Protein AF-A0A8H5II60-F1 (afdb_monomer)

Nearest PDB structures (foldseek):
  4q47-assembly1_A  TM=2.847E-01  e=2.776E+00  Deinococcus radiodurans R1 = ATCC 13939 = DSM 20539
  6hnk-assembly1_A  TM=1.996E-01  e=6.330E+00  Clostridioides difficile 630

Secondary structure (DSSP, 8-state):
--------HHHHHHHHHHHTT--EEEE---TT-HHHHHHHHHHHT-TT---PEEEE-SSSS-SEEEEE-SGGGHHHHHHHHHHHHTSSS---EEEEE-HHHHHHHHHHHHHH-SSEEEEE-SGGGSHHHHHHHHHHHHHSTTEEEEE--SSS--S-TTSTTEE-S-PPPPTTPPPEEEE--GGGGS-TT-----SEEEES-HHHHHHHHHHHHHH-TTTTTGGGSTTHHHHHHHHHHHHHHHHHHHHHTTPPPSSTTSPPPHHHHHHHHHHHS-TT--

Sequence (278 aa):
MARLTTYSASFAFFEALYEAGVRYVFANLGSDHPAIMEALAKARELDDVKFPTVITCPHEYCCYAGEFKTGKNIKQLTSRALQFAISDVPGPVYMVGAREPELEIIIKTLAEAESLLILVGYSGRNTSTVLELVTLVESIPRVRVLNAMGSSLSFPFGHRVSILTKCKPREDAKILHINLDPLKSNIPLYYIPATRRYHADVGVALKQLNEYVRMSDKYSRLASQEPYISRWNKLAEEYKKLLNQAAQATAYPEDTTSSPSTSYLYSQLRRYCPKDTI

InterPro domains:
  IPR029035 DHS-like NAD/FAD-binding domain superfamily [SSF52467] (100-235)
  IPR029061 Thiamin diphosphate-binding fold [SSF52518] (7-63)

Radius of gyration: 31.52 Å; Cα contacts (8 Å, |Δi|>4): 312; chains: 1; bounding box: 71×40×102 Å

Foldseek 3Di:
DDDPPDDDPLLVVQQVCVVVVAAEAEEADDPVHVVNVVSVVVQVVDPPGHGHHYDYDPDVAWQEEEEDAAPPCPVVVVVVQVCSCPDPPHTHYHYHYDVLHVLVVVQVCQQPDPAAEAEDEPQQVDVLLQVLVVLLVLQHFHYAYEDPDPPGCSYDCLDLRYDDDDDDDDPPDAAEEEEQDPCVVPDPPDPDVHPYYHNDNSSVSSVVSSVSLCPDPVRVCSNVDPPRVVVVVVSVVVSVVVVVVLVVLLDADPDPVDDRDPSVVVVVVCVPDDVPDD

Solvent-accessible surface area (backbone atoms only — not comparable to full-atom values): 16404 Å² total; per-residue (Å²): 131,70,71,91,87,72,92,44,73,50,40,53,51,37,40,53,40,27,75,74,67,44,58,70,42,81,46,70,84,54,89,92,38,55,63,52,55,50,32,56,54,54,43,74,62,32,96,88,58,68,61,41,50,75,41,79,41,95,44,95,81,36,64,37,77,50,75,42,67,44,70,89,51,44,65,62,54,50,54,52,43,49,49,38,34,71,34,101,70,59,37,53,59,48,76,44,72,38,68,59,36,54,46,49,52,50,54,49,52,50,60,70,38,89,74,39,78,46,80,38,60,68,49,21,78,42,64,69,32,30,55,35,47,52,55,41,53,66,45,42,48,63,50,32,36,35,60,78,41,94,90,34,73,36,55,66,78,89,41,76,42,46,45,88,72,90,73,81,75,61,94,86,56,85,33,77,43,73,43,61,68,74,66,60,80,79,45,87,88,70,83,68,88,49,77,40,79,41,86,34,55,61,45,62,50,36,46,52,46,44,51,49,35,62,71,31,82,82,43,53,50,44,49,76,31,84,75,33,39,64,50,54,51,50,43,48,51,54,40,50,52,52,52,53,55,54,55,61,53,38,51,75,60,90,50,89,89,55,81,67,43,71,52,23,52,51,51,52,52,59,70,74,44,62,92,84,66,128

pLDDT: mean 80.94, std 11.09, range [47.03, 94.88]

Mean predicted aligned error: 15.6 Å

Structure (mmCIF, N/CA/C/O backbone):
data_AF-A0A8H5II60-F1
#
_entry.id   AF-A0A8H5II60-F1
#
loop_
_atom_site.group_PDB
_atom_site.id
_atom_site.type_symbol
_atom_site.label_atom_id
_atom_site.label_alt_id
_atom_site.label_comp_id
_atom_site.label_asym_id
_atom_site.label_entity_id
_atom_site.label_seq_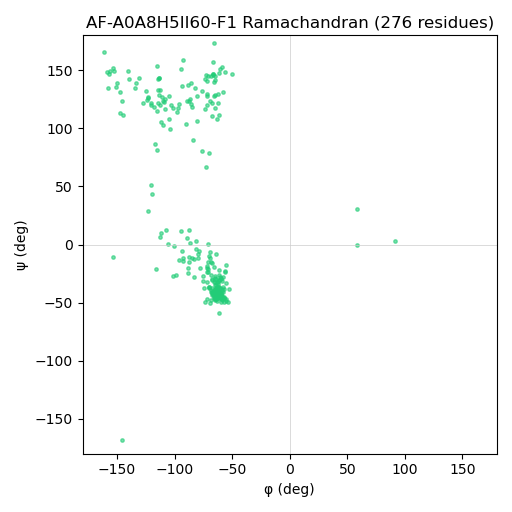id
_atom_site.pdbx_PDB_ins_code
_atom_site.Cartn_x
_atom_site.Cartn_y
_atom_site.Cartn_z
_atom_site.occupancy
_atom_site.B_iso_or_equiv
_atom_site.auth_seq_id
_atom_site.auth_comp_id
_atom_site.auth_asym_id
_atom_site.auth_atom_id
_atom_site.pdbx_PDB_model_num
ATOM 1 N N . MET A 1 1 ? -45.017 11.207 54.642 1.00 53.06 1 MET A N 1
ATOM 2 C CA . MET A 1 1 ? -44.611 11.655 53.296 1.00 53.06 1 MET A CA 1
ATOM 3 C C . MET A 1 1 ? -43.301 12.405 53.418 1.00 53.06 1 MET A C 1
ATOM 5 O O . MET A 1 1 ? -43.237 13.348 54.204 1.00 53.06 1 MET A O 1
ATOM 9 N N . ALA A 1 2 ? -42.257 11.950 52.724 1.00 60.88 2 ALA A N 1
ATOM 10 C CA . ALA A 1 2 ? -41.008 12.699 52.632 1.00 60.88 2 ALA A CA 1
ATOM 11 C C . ALA A 1 2 ? -41.272 14.015 51.878 1.00 60.88 2 ALA A C 1
ATOM 13 O O . ALA A 1 2 ? -42.084 14.055 50.957 1.00 60.88 2 ALA A O 1
ATOM 14 N N . ARG A 1 3 ? -40.642 15.112 52.303 1.00 63.09 3 ARG A N 1
ATOM 15 C CA . ARG A 1 3 ? -40.774 16.430 51.666 1.00 63.09 3 ARG A CA 1
ATOM 16 C C . ARG A 1 3 ? -39.429 16.776 51.048 1.00 63.09 3 ARG A C 1
ATOM 18 O O . ARG A 1 3 ? -38.410 16.615 51.717 1.00 63.09 3 ARG A O 1
ATOM 25 N N . LEU A 1 4 ? -39.414 17.229 49.795 1.00 69.88 4 LEU A N 1
ATOM 26 C CA . LEU A 1 4 ? -38.172 17.582 49.111 1.00 69.88 4 LEU A CA 1
ATOM 27 C C . LEU A 1 4 ? -37.472 18.723 49.870 1.00 69.88 4 LEU A C 1
ATOM 29 O O . LEU A 1 4 ? -37.978 19.841 49.926 1.00 69.88 4 LEU A O 1
ATOM 33 N N . THR A 1 5 ? -36.329 18.431 50.490 1.00 69.69 5 THR A N 1
ATOM 34 C CA . THR A 1 5 ? -35.586 19.393 51.320 1.00 69.69 5 THR A CA 1
ATOM 35 C C . THR A 1 5 ? -34.685 20.313 50.499 1.00 69.69 5 THR A C 1
ATOM 37 O O . THR A 1 5 ? -34.466 21.455 50.894 1.00 69.69 5 THR A O 1
ATOM 40 N N . THR A 1 6 ? -34.212 19.846 49.338 1.00 73.75 6 THR A N 1
ATOM 41 C CA . THR A 1 6 ? -33.342 20.607 48.430 1.00 73.75 6 THR A CA 1
ATOM 42 C C . THR A 1 6 ? -33.644 20.243 46.979 1.00 73.75 6 THR A C 1
ATOM 44 O O . THR A 1 6 ? -33.535 19.075 46.601 1.00 73.75 6 THR A O 1
ATOM 47 N N . TYR A 1 7 ? -33.975 21.245 46.164 1.00 85.50 7 TYR A N 1
ATOM 48 C CA . TYR A 1 7 ? -34.199 21.098 44.725 1.00 85.50 7 TYR A CA 1
ATOM 49 C C . TYR A 1 7 ? -32.878 21.302 43.970 1.00 85.50 7 TYR A C 1
ATOM 51 O O . TYR A 1 7 ? -32.376 22.422 43.877 1.00 85.50 7 TYR A O 1
ATOM 59 N N . SER A 1 8 ? -32.264 20.212 43.501 1.00 86.75 8 SER A N 1
ATOM 60 C CA . SER A 1 8 ? -30.956 20.248 42.831 1.00 86.75 8 SER A CA 1
ATOM 61 C C . SER A 1 8 ? -31.089 20.365 41.311 1.00 86.75 8 SER A C 1
ATOM 63 O O . SER A 1 8 ? -32.103 19.983 40.730 1.00 86.75 8 SER A O 1
ATOM 65 N N . ALA A 1 9 ? -30.029 20.828 40.640 1.00 82.81 9 ALA A N 1
ATOM 66 C CA . ALA A 1 9 ? -29.990 20.879 39.176 1.00 82.81 9 ALA A CA 1
ATOM 67 C C . ALA A 1 9 ? -30.195 19.492 38.534 1.00 82.81 9 ALA A C 1
ATOM 69 O O . ALA A 1 9 ? -30.877 19.375 37.521 1.00 82.81 9 ALA A O 1
ATOM 70 N N . SER A 1 10 ? -29.661 18.428 39.147 1.00 87.00 10 SER A N 1
ATOM 71 C CA . SER A 1 10 ? -29.878 17.047 38.695 1.00 87.00 10 SER A CA 1
ATOM 72 C C . SER A 1 10 ? -31.327 16.586 38.871 1.00 87.00 10 SER A C 1
ATOM 74 O O . SER A 1 10 ? -31.801 15.783 38.075 1.00 87.00 10 SER A O 1
ATOM 76 N N 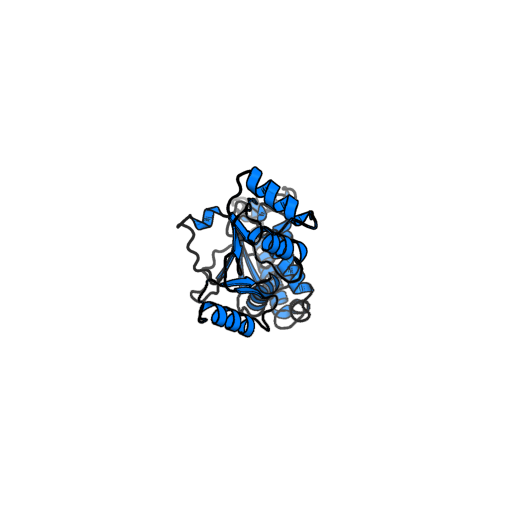. PHE A 1 11 ? -32.037 17.097 39.881 1.00 90.69 11 PHE A N 1
ATOM 77 C CA . PHE A 1 11 ? -33.459 16.817 40.074 1.00 90.69 11 PHE A CA 1
ATOM 78 C C . PHE A 1 11 ? -34.298 17.490 38.978 1.00 90.69 11 PHE A C 1
ATOM 80 O O . PHE A 1 11 ? -35.039 16.808 38.274 1.00 90.69 11 PHE A O 1
ATOM 87 N N . ALA A 1 12 ? -34.075 18.791 38.751 1.00 86.50 12 ALA A N 1
ATOM 88 C CA . ALA A 1 12 ? -34.715 19.553 37.675 1.00 86.50 12 ALA A CA 1
ATOM 89 C C . ALA A 1 12 ? -34.462 18.941 36.288 1.00 86.50 12 ALA A C 1
ATOM 91 O O . ALA A 1 12 ? -35.349 18.892 35.440 1.00 86.50 12 ALA A O 1
ATOM 92 N N . PHE A 1 13 ? -33.245 18.436 36.065 1.00 85.19 13 PHE A N 1
ATOM 93 C CA . PHE A 1 13 ? -32.863 17.764 34.828 1.00 85.19 13 PHE A CA 1
ATOM 94 C C . PHE A 1 13 ? -33.744 16.541 34.530 1.00 85.19 13 PHE A C 1
ATOM 96 O O . PHE A 1 13 ? -34.212 16.391 33.403 1.00 85.19 13 PHE A O 1
ATOM 103 N N . PHE A 1 14 ? -34.016 15.682 35.517 1.00 88.69 14 PHE A N 1
ATOM 104 C CA . PHE A 1 14 ? -34.855 14.499 35.304 1.00 88.69 14 PHE A CA 1
ATOM 105 C C . PHE A 1 14 ? -36.349 14.814 35.189 1.00 88.69 14 PHE A C 1
ATOM 107 O O . PHE A 1 14 ? -37.032 14.127 34.425 1.00 88.69 14 PHE A O 1
ATOM 114 N N . GLU A 1 15 ? -36.849 15.851 35.868 1.00 91.00 15 GLU A N 1
ATOM 115 C CA . GLU A 1 15 ? -38.219 16.340 35.648 1.00 91.00 15 GLU A CA 1
ATOM 116 C C . GLU A 1 15 ? -38.388 16.857 34.220 1.00 91.00 15 GLU A C 1
ATOM 118 O O . GLU A 1 15 ? -39.285 16.405 33.511 1.00 91.00 15 GLU A O 1
ATOM 123 N N . ALA A 1 16 ? -37.464 17.701 33.752 1.00 82.50 16 ALA A N 1
ATOM 124 C CA . ALA A 1 16 ? -37.488 18.225 32.390 1.00 82.50 16 ALA A CA 1
ATOM 125 C C . ALA A 1 16 ? -37.438 17.105 31.336 1.00 82.50 16 ALA A C 1
ATOM 127 O O . ALA A 1 16 ? -38.157 17.156 30.337 1.00 82.50 16 ALA A O 1
ATOM 128 N N . LEU A 1 17 ? -36.634 16.055 31.562 1.00 75.44 17 LEU A N 1
ATOM 129 C CA . LEU A 1 17 ? -36.624 14.870 30.697 1.00 75.44 17 LEU A CA 1
ATOM 130 C C . LEU A 1 17 ? -37.998 14.188 30.662 1.00 75.44 17 LEU A C 1
ATOM 132 O O . LEU A 1 17 ? -38.489 13.841 29.585 1.00 75.44 17 LEU A O 1
ATOM 136 N N . TYR A 1 18 ? -38.635 14.003 31.818 1.00 89.00 18 TYR A N 1
ATOM 137 C CA . TYR A 1 18 ? -39.948 13.370 31.881 1.00 89.00 18 TYR A CA 1
ATOM 138 C C . TYR A 1 18 ? -41.043 14.218 31.218 1.00 89.00 18 TYR A C 1
ATOM 140 O O . TYR A 1 18 ? -41.866 13.682 30.467 1.00 89.00 18 TYR A O 1
ATOM 148 N N . GLU A 1 19 ? -41.048 15.530 31.453 1.00 88.25 19 GLU A N 1
ATOM 149 C CA . GLU A 1 19 ? -41.972 16.487 30.832 1.00 88.25 19 GLU A CA 1
ATOM 150 C C . GLU A 1 19 ? -41.812 16.529 29.309 1.00 88.25 19 GLU A C 1
ATOM 152 O O . GLU A 1 19 ? -42.806 16.567 28.585 1.00 88.25 19 GLU A O 1
ATOM 157 N N . ALA A 1 20 ? -40.579 16.390 28.813 1.00 77.19 20 ALA A N 1
ATOM 158 C CA . ALA A 1 20 ? -40.275 16.252 27.389 1.00 77.19 20 ALA A CA 1
ATOM 159 C C . ALA A 1 20 ? -40.695 14.894 26.784 1.00 77.19 20 ALA A C 1
ATOM 161 O O . ALA A 1 20 ? -40.482 14.649 25.597 1.00 77.19 20 ALA A O 1
ATOM 162 N N . GLY A 1 21 ? -41.286 13.993 27.575 1.00 80.81 21 GLY A N 1
ATOM 163 C CA . GLY A 1 21 ? -41.768 12.689 27.115 1.00 80.81 21 GLY A CA 1
ATOM 164 C C . GLY A 1 21 ? -40.750 11.553 27.227 1.00 80.81 21 GLY A C 1
ATOM 165 O O . GLY A 1 21 ? -41.065 10.422 26.853 1.00 80.81 21 GLY A O 1
ATOM 166 N N . VAL A 1 22 ? -39.557 11.793 27.780 1.00 69.88 22 VAL A N 1
ATOM 167 C CA . VAL A 1 22 ? -38.566 10.734 28.014 1.00 69.88 22 VAL A CA 1
ATOM 168 C C . VAL A 1 22 ? -39.047 9.845 29.163 1.00 69.88 22 VAL A C 1
ATOM 170 O O . VAL A 1 22 ? -39.456 10.318 30.223 1.00 69.88 22 VAL A O 1
ATOM 173 N N . ARG A 1 23 ? -39.050 8.527 28.949 1.00 87.75 23 ARG A N 1
ATOM 174 C CA . ARG A 1 23 ? -39.506 7.535 29.945 1.00 87.75 23 ARG A CA 1
ATOM 175 C C . ARG A 1 23 ? -38.406 6.592 30.414 1.00 87.75 23 ARG A C 1
ATOM 177 O O . ARG A 1 23 ? -38.523 6.051 31.508 1.00 87.75 23 ARG A O 1
ATOM 184 N N . TYR A 1 24 ? -37.338 6.445 29.634 1.00 81.25 24 TYR A N 1
ATOM 185 C CA . TYR A 1 24 ? -36.204 5.573 29.931 1.00 81.25 24 TYR A CA 1
ATOM 186 C C . TYR A 1 24 ? -34.891 6.312 29.682 1.00 81.25 24 TYR A C 1
ATOM 188 O O . TYR A 1 24 ? -34.764 7.025 28.689 1.00 81.25 24 TYR A O 1
ATOM 196 N N . VAL A 1 25 ? -33.924 6.127 30.577 1.00 74.00 25 VAL A N 1
ATOM 197 C CA . VAL A 1 25 ? -32.563 6.664 30.467 1.00 74.00 25 VAL A CA 1
ATOM 198 C C . VAL A 1 25 ? -31.585 5.512 30.651 1.00 74.00 25 VAL A C 1
ATOM 200 O O . VAL A 1 25 ? -31.592 4.847 31.681 1.00 74.00 25 VAL A O 1
ATOM 203 N N . PHE A 1 26 ? -30.739 5.272 29.658 1.00 74.44 26 PHE A N 1
ATOM 204 C CA . PHE A 1 26 ? -29.704 4.242 29.700 1.00 74.44 26 PHE A CA 1
ATOM 205 C C . PHE A 1 26 ? -28.382 4.911 30.079 1.00 74.44 26 PHE A C 1
ATOM 207 O O . PHE A 1 26 ? -27.911 5.774 29.344 1.00 74.44 26 PHE A O 1
ATOM 214 N N . ALA A 1 27 ? -27.823 4.586 31.246 1.00 70.50 27 ALA A N 1
ATOM 215 C CA . ALA A 1 27 ? -26.618 5.252 31.746 1.00 70.50 27 ALA A CA 1
ATOM 216 C C . ALA A 1 27 ? -25.844 4.374 32.735 1.00 70.50 27 ALA A C 1
ATOM 218 O O . ALA A 1 27 ? -26.440 3.599 33.483 1.00 70.50 27 ALA A O 1
ATOM 219 N N . ASN A 1 28 ? -24.519 4.527 32.787 1.00 74.38 28 ASN A N 1
ATOM 220 C CA . ASN A 1 28 ? -23.689 3.938 33.836 1.00 74.38 28 ASN A CA 1
ATOM 221 C C . ASN A 1 28 ? -23.282 5.020 34.844 1.00 74.38 28 ASN A C 1
ATOM 223 O O . ASN A 1 28 ? -22.382 5.818 34.586 1.00 74.38 28 ASN A O 1
ATOM 227 N N . LEU A 1 29 ? -23.982 5.079 35.977 1.00 75.44 29 LEU A N 1
ATOM 228 C CA . LEU A 1 29 ? -23.726 6.066 37.025 1.00 75.44 29 LEU A CA 1
ATOM 229 C C . LEU A 1 29 ? -22.668 5.531 37.995 1.00 75.44 29 LEU A C 1
ATOM 231 O O . LEU A 1 29 ? -22.700 4.366 38.382 1.00 75.44 29 LEU A O 1
ATOM 235 N N . GLY A 1 30 ? -21.730 6.390 38.382 1.00 73.75 30 GLY A N 1
ATOM 236 C CA . GLY A 1 30 ? -20.588 6.040 39.229 1.00 73.75 30 GLY A CA 1
ATOM 237 C C . GLY A 1 30 ? -20.201 7.190 40.153 1.00 73.75 30 GLY A C 1
ATOM 238 O O . GLY A 1 30 ? -20.935 8.173 40.257 1.00 73.75 30 GLY A O 1
ATOM 239 N N . SER A 1 31 ? -19.038 7.089 40.800 1.00 70.44 31 SER A N 1
ATOM 240 C CA . SER A 1 31 ? -18.556 8.062 41.797 1.00 70.44 31 SER A CA 1
ATOM 241 C C . SER A 1 31 ? -18.463 9.504 41.294 1.00 70.44 31 SER A C 1
ATOM 243 O O . SER A 1 31 ? -18.557 10.420 42.102 1.00 70.44 31 SER A O 1
ATOM 245 N N . ASP A 1 32 ? -18.336 9.705 39.981 1.00 73.94 32 ASP A N 1
ATOM 246 C CA . ASP A 1 32 ? -18.274 11.031 39.351 1.00 73.94 32 ASP A CA 1
ATOM 247 C C . ASP A 1 32 ? -19.655 11.693 39.188 1.00 73.94 32 ASP A C 1
ATOM 249 O O . ASP A 1 32 ? -19.755 12.871 38.855 1.00 73.94 32 ASP A O 1
ATOM 253 N N . HIS A 1 33 ? -20.740 10.956 39.457 1.00 80.19 33 HIS A N 1
ATOM 254 C CA . HIS A 1 33 ? -22.124 11.401 39.265 1.00 80.19 33 HIS A CA 1
ATOM 255 C C . HIS A 1 33 ? -22.956 11.417 40.569 1.00 80.19 33 HIS A C 1
ATOM 257 O O . HIS A 1 33 ? -24.118 10.992 40.553 1.00 80.19 33 HIS A O 1
ATOM 263 N N . PRO A 1 34 ? -22.429 11.896 41.715 1.00 83.69 34 PRO A N 1
ATOM 264 C CA . PRO A 1 34 ? -23.102 11.764 43.008 1.00 83.69 34 PRO A CA 1
ATOM 265 C C . PRO A 1 34 ? -24.427 12.535 43.061 1.00 83.69 34 PRO A C 1
ATOM 267 O O . PRO A 1 34 ? -25.416 12.008 43.559 1.00 83.69 34 PRO A O 1
ATOM 270 N N . ALA A 1 35 ? -24.490 13.729 42.461 1.00 81.06 35 ALA A N 1
ATOM 271 C CA . ALA A 1 35 ? -25.705 14.550 42.423 1.00 81.06 35 ALA A CA 1
ATOM 272 C C . ALA A 1 35 ? -26.843 13.907 41.605 1.00 81.06 35 ALA A C 1
ATOM 274 O O . ALA A 1 35 ? -28.019 14.062 41.937 1.00 81.06 35 ALA A O 1
ATOM 275 N N . ILE A 1 36 ? -26.497 13.149 40.557 1.00 86.69 36 ILE A N 1
ATOM 276 C CA . ILE A 1 36 ? -27.455 12.405 39.727 1.00 86.69 36 ILE A CA 1
ATOM 277 C C . ILE A 1 36 ? -27.994 11.208 40.513 1.00 86.69 36 ILE A C 1
ATOM 279 O O . ILE A 1 36 ? -29.205 11.006 40.564 1.00 86.69 36 ILE A O 1
ATOM 283 N N . MET A 1 37 ? -27.115 10.443 41.169 1.00 88.56 37 MET A N 1
ATOM 284 C CA . MET A 1 37 ? -27.526 9.314 42.010 1.00 88.56 37 MET A CA 1
ATOM 285 C C . MET A 1 37 ? -28.394 9.766 43.192 1.00 88.56 37 MET A C 1
ATOM 287 O O . MET A 1 37 ? -29.400 9.125 43.487 1.00 88.56 37 MET A O 1
ATOM 291 N N . GLU A 1 38 ? -28.056 10.892 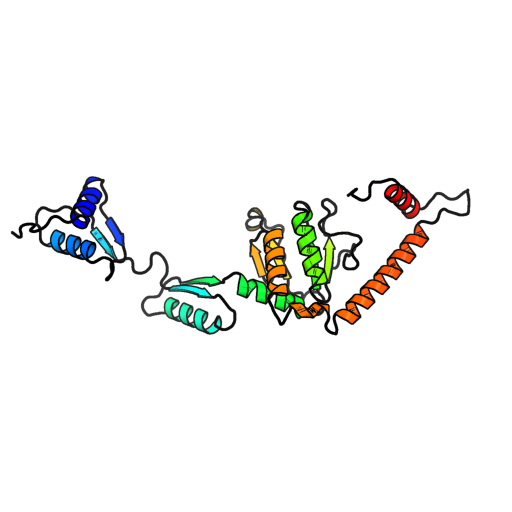43.823 1.00 88.69 38 GLU A N 1
ATOM 292 C CA . GLU A 1 38 ? -28.840 11.477 44.914 1.00 88.69 38 GLU A CA 1
ATOM 293 C C . GLU A 1 38 ? -30.232 11.921 44.443 1.00 88.69 38 GLU A C 1
ATOM 295 O O . GLU A 1 38 ? -31.226 11.638 45.112 1.00 88.69 38 GLU A O 1
ATOM 300 N N . ALA A 1 39 ? -30.332 12.570 43.277 1.00 88.38 39 ALA A N 1
ATOM 301 C CA . ALA A 1 39 ? -31.617 12.973 42.707 1.00 88.38 39 ALA A CA 1
ATOM 302 C C . ALA A 1 39 ? -32.519 11.763 42.412 1.00 88.38 39 ALA A C 1
ATOM 304 O O . ALA A 1 39 ? -33.700 11.780 42.757 1.00 88.38 39 ALA A O 1
ATOM 305 N N . LEU A 1 40 ? -31.958 10.694 41.838 1.00 88.25 40 LEU A N 1
ATOM 306 C CA . LEU A 1 40 ? -32.684 9.449 41.571 1.00 88.25 40 LEU A CA 1
ATOM 307 C C . LEU A 1 40 ? -33.129 8.742 42.854 1.00 88.25 40 LEU A C 1
ATOM 309 O O . LEU A 1 40 ? -34.235 8.208 42.900 1.00 88.25 40 LEU A O 1
ATOM 313 N N . ALA A 1 41 ? -32.287 8.734 43.890 1.00 88.69 41 ALA A N 1
ATOM 314 C CA . ALA A 1 41 ? -32.632 8.158 45.186 1.00 88.69 41 ALA A CA 1
ATOM 315 C C . ALA A 1 41 ? -33.783 8.932 45.846 1.00 88.69 41 ALA A C 1
ATOM 317 O O . ALA A 1 41 ? -34.781 8.323 46.221 1.00 88.69 41 ALA A O 1
ATOM 318 N N . LYS A 1 42 ? -33.699 10.270 45.887 1.00 87.69 42 LYS A N 1
ATOM 319 C CA . LYS A 1 42 ? -34.761 11.132 46.433 1.00 87.69 42 LYS A CA 1
ATOM 320 C C . LYS A 1 42 ? -36.080 10.975 45.685 1.00 87.69 42 LYS A C 1
ATOM 322 O O . LYS A 1 42 ? -37.127 10.903 46.315 1.00 87.69 42 LYS A O 1
ATOM 327 N N . ALA A 1 43 ? -36.042 10.891 44.356 1.00 85.44 43 ALA A N 1
ATOM 328 C CA . ALA A 1 43 ? -37.250 10.715 43.553 1.00 85.44 43 ALA A CA 1
ATOM 329 C C . ALA A 1 43 ? -37.993 9.404 43.867 1.00 85.44 43 ALA A C 1
ATOM 331 O O . ALA A 1 43 ? -39.213 9.374 43.780 1.00 85.44 43 ALA A O 1
ATOM 332 N N . ARG A 1 44 ? -37.290 8.336 44.281 1.00 83.88 44 ARG A N 1
ATOM 333 C CA . ARG A 1 44 ? -37.921 7.063 44.686 1.00 83.88 44 ARG A CA 1
ATOM 334 C C . ARG A 1 44 ? -38.657 7.136 46.025 1.00 83.88 44 ARG A C 1
ATOM 336 O O . ARG A 1 44 ? -39.483 6.272 46.292 1.00 83.88 44 ARG A O 1
ATOM 343 N N . GLU A 1 45 ? -38.344 8.119 46.864 1.00 85.62 45 GLU A N 1
ATOM 344 C CA . GLU A 1 45 ? -38.955 8.303 48.189 1.00 85.62 45 GLU A CA 1
ATOM 345 C C . GLU A 1 45 ? -40.152 9.267 48.171 1.00 85.62 45 GLU A C 1
ATOM 347 O O . GLU A 1 45 ? -40.807 9.467 49.197 1.00 85.62 45 GLU A O 1
ATOM 352 N N . LEU A 1 46 ? -40.426 9.895 47.024 1.00 84.31 46 LEU A N 1
ATOM 353 C CA . LEU A 1 46 ? -41.473 10.896 46.858 1.00 84.31 46 LEU A CA 1
ATOM 354 C C . LEU A 1 46 ? -42.627 10.315 46.040 1.00 84.31 46 LEU A C 1
ATOM 356 O O . LEU A 1 46 ? -42.434 9.863 44.916 1.00 84.31 46 LEU A O 1
ATOM 360 N N . ASP A 1 47 ? -43.839 10.378 46.592 1.00 73.94 47 ASP A N 1
ATOM 361 C CA . ASP A 1 47 ? -45.031 9.767 45.987 1.00 73.94 47 ASP A CA 1
ATOM 362 C C . ASP A 1 47 ? -45.539 10.503 44.727 1.00 73.94 47 ASP A C 1
ATOM 364 O O . ASP A 1 47 ? -46.291 9.925 43.946 1.00 73.94 47 ASP A O 1
ATOM 368 N N . ASP A 1 48 ? -45.136 11.762 44.510 1.00 81.12 48 ASP A N 1
ATOM 369 C CA . ASP A 1 48 ? -45.686 12.641 43.459 1.00 81.12 48 ASP A CA 1
ATOM 370 C C . ASP A 1 48 ? -44.616 13.179 42.489 1.00 81.12 48 ASP A C 1
ATOM 372 O O . ASP A 1 48 ? -44.721 14.279 41.949 1.00 81.12 48 ASP A O 1
ATOM 376 N N . VAL A 1 49 ? -43.537 12.415 42.285 1.00 83.06 49 VAL A N 1
ATOM 377 C CA . VAL A 1 49 ? -42.425 12.797 41.401 1.00 83.06 49 VAL A CA 1
ATOM 378 C C . VAL A 1 49 ? -42.364 11.870 40.198 1.00 83.06 49 VAL A C 1
ATOM 380 O O . VAL A 1 49 ? -42.343 10.646 40.320 1.00 83.06 49 VAL A O 1
ATOM 383 N N . LYS A 1 50 ? -42.312 12.462 39.002 1.00 87.19 50 LYS A N 1
ATOM 384 C CA . LYS A 1 50 ? -42.305 11.723 37.739 1.00 87.19 50 LYS A CA 1
ATOM 385 C C . LYS A 1 50 ? -40.950 11.826 37.058 1.00 87.19 50 LYS A C 1
ATOM 387 O O . LYS A 1 50 ? -40.626 12.842 36.456 1.00 87.19 50 LYS A O 1
ATOM 392 N N . PHE A 1 51 ? -40.165 10.758 37.156 1.00 92.31 51 PHE A N 1
ATOM 393 C CA . PHE A 1 51 ? -38.831 10.646 36.562 1.00 92.31 51 PHE A CA 1
ATOM 394 C C . PHE A 1 51 ? -38.794 9.553 35.487 1.00 92.31 51 PHE A C 1
ATOM 396 O O . PHE A 1 51 ? -39.578 8.599 35.543 1.00 92.31 51 PHE A O 1
ATOM 403 N N . PRO A 1 52 ? -37.884 9.643 34.499 1.00 82.56 52 PRO A N 1
ATOM 404 C CA . PRO A 1 52 ? -37.613 8.517 33.620 1.00 82.56 52 PRO A CA 1
ATOM 405 C C . PRO A 1 52 ? -36.954 7.371 34.404 1.00 82.56 52 PRO A C 1
ATOM 407 O O . PRO A 1 52 ? -36.170 7.583 35.329 1.00 82.56 52 PRO A O 1
ATOM 410 N N . THR A 1 53 ? -37.248 6.133 34.011 1.00 86.19 53 THR A N 1
ATOM 411 C CA . THR A 1 53 ? -36.613 4.944 34.588 1.00 86.19 53 THR A CA 1
ATOM 412 C C . THR A 1 53 ? -35.167 4.853 34.110 1.00 86.19 53 THR A C 1
ATOM 414 O O . THR A 1 53 ? -34.920 4.747 32.908 1.00 86.19 53 THR A O 1
ATOM 417 N N . VAL A 1 54 ? -34.211 4.876 35.041 1.00 79.94 54 VAL A N 1
ATOM 418 C CA . VAL A 1 54 ? -32.787 4.712 34.717 1.00 79.94 54 VAL A CA 1
ATOM 419 C C . VAL A 1 54 ? -32.418 3.232 34.682 1.00 79.94 54 VAL A C 1
ATOM 421 O O . VAL A 1 54 ? -32.634 2.511 35.656 1.00 79.94 54 VAL A O 1
ATOM 424 N N . ILE A 1 55 ? -31.842 2.795 33.565 1.00 78.62 55 ILE A N 1
ATOM 425 C CA . ILE A 1 55 ? -31.393 1.427 33.307 1.00 78.62 55 ILE A CA 1
ATOM 426 C C . ILE A 1 55 ? -29.864 1.434 33.219 1.00 78.62 55 ILE A C 1
ATOM 428 O O . ILE A 1 55 ? -29.280 2.105 32.364 1.00 78.62 55 ILE A O 1
ATOM 432 N N . THR A 1 56 ? -29.210 0.680 34.104 1.00 73.69 56 THR A N 1
ATOM 433 C CA . THR A 1 56 ? -27.747 0.584 34.146 1.00 73.69 56 THR A CA 1
ATOM 434 C C . THR A 1 56 ? -27.211 -0.132 32.909 1.00 73.69 56 THR A C 1
ATOM 436 O O . THR A 1 56 ? -27.567 -1.282 32.659 1.00 73.69 56 THR A O 1
ATOM 439 N N . CYS A 1 57 ? -26.335 0.536 32.153 1.00 61.75 57 CYS A N 1
ATOM 440 C CA . CYS A 1 57 ? -25.698 -0.010 30.948 1.00 61.75 57 CYS A CA 1
ATOM 441 C C . CYS A 1 57 ? -24.175 -0.094 31.136 1.00 61.75 57 CYS A C 1
ATOM 443 O O . CYS A 1 57 ? -23.471 0.844 30.771 1.00 61.75 57 CYS A O 1
ATOM 445 N N . PRO A 1 58 ? -23.641 -1.189 31.711 1.00 54.44 58 PRO A N 1
ATOM 446 C CA . PRO A 1 58 ? -22.212 -1.305 32.036 1.00 54.44 58 PRO A CA 1
ATOM 447 C C . PRO A 1 58 ? -21.301 -1.317 30.800 1.00 54.44 58 PRO A C 1
ATOM 449 O O . PRO A 1 58 ? -20.111 -1.030 30.898 1.00 54.44 58 PRO A O 1
ATOM 452 N N . HIS A 1 59 ? -21.868 -1.614 29.633 1.00 54.88 59 HIS A N 1
ATOM 453 C CA . HIS A 1 59 ? -21.180 -1.667 28.359 1.00 54.88 59 HIS A CA 1
ATOM 454 C C . HIS A 1 59 ? -22.156 -1.236 27.272 1.00 54.88 59 HIS A C 1
ATOM 456 O O . HIS A 1 59 ? -23.120 -1.954 27.025 1.00 54.88 59 HIS A O 1
ATOM 462 N N . GLU A 1 60 ? -21.940 -0.097 26.616 1.00 53.47 60 GLU A N 1
ATOM 463 C CA . GLU A 1 60 ? -22.943 0.409 25.667 1.00 53.47 60 GLU A CA 1
ATOM 464 C C . GLU A 1 60 ? -23.188 -0.555 24.487 1.00 53.47 60 GLU A C 1
ATOM 466 O O . GLU A 1 60 ? -24.293 -0.539 23.963 1.00 53.47 60 GLU A O 1
ATOM 471 N N . TYR A 1 61 ? -22.252 -1.472 24.154 1.00 58.53 61 TYR A N 1
ATOM 472 C CA . TYR A 1 61 ? -22.483 -2.591 23.208 1.00 58.53 61 TYR A CA 1
ATOM 473 C C . TYR A 1 61 ? -21.611 -3.865 23.392 1.00 58.53 61 TYR A C 1
ATOM 475 O O . TYR A 1 61 ? -21.882 -4.860 22.723 1.00 58.53 61 TYR A O 1
ATOM 483 N N . CYS A 1 62 ? -20.552 -3.882 24.224 1.00 57.41 62 CYS A N 1
ATOM 484 C CA . CYS A 1 62 ? -19.566 -4.986 24.273 1.00 57.41 62 CYS A CA 1
ATOM 485 C C . CYS A 1 62 ? -18.923 -5.209 25.655 1.00 57.41 62 CYS A C 1
ATOM 487 O O . CYS A 1 62 ? -18.542 -4.248 26.311 1.00 57.41 62 CYS A O 1
ATOM 489 N N . CYS A 1 63 ? -18.728 -6.462 26.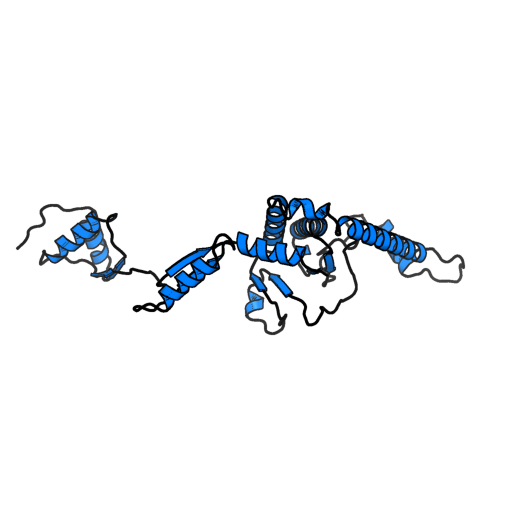087 1.00 69.81 63 CYS A N 1
ATOM 490 C CA . CYS A 1 63 ? -18.171 -6.789 27.412 1.00 69.81 63 CYS A CA 1
ATOM 491 C C . CYS A 1 63 ? -16.687 -6.409 27.580 1.00 69.81 63 CYS A C 1
ATOM 493 O O . CYS A 1 63 ? -16.182 -6.337 28.699 1.00 69.81 63 CYS A O 1
ATOM 495 N N . TYR A 1 64 ? -15.979 -6.130 26.481 1.00 75.25 64 TYR A N 1
ATOM 496 C CA . TYR A 1 64 ? -14.642 -5.541 26.499 1.00 75.25 64 TYR A CA 1
ATOM 497 C C . TYR A 1 64 ? -14.403 -4.708 25.238 1.00 75.25 64 TYR A C 1
ATOM 499 O O . TYR A 1 64 ? -14.695 -5.156 24.129 1.00 75.25 64 TYR A O 1
ATOM 507 N N . ALA A 1 65 ? -13.832 -3.516 25.407 1.00 71.56 65 ALA A N 1
ATOM 508 C CA . ALA A 1 65 ? -13.315 -2.686 24.326 1.00 71.56 65 ALA A CA 1
ATOM 509 C C . ALA A 1 65 ? -11.843 -2.364 24.612 1.00 71.56 65 ALA A C 1
ATOM 511 O O . ALA A 1 65 ? -11.521 -1.848 25.683 1.00 71.56 65 ALA A O 1
ATOM 512 N N . GLY A 1 66 ? -10.943 -2.685 23.682 1.00 68.56 66 GLY A N 1
ATOM 513 C CA . GLY A 1 66 ? -9.504 -2.512 23.877 1.00 68.56 66 GLY A CA 1
ATOM 514 C C . GLY A 1 66 ? -8.783 -2.012 22.632 1.00 68.56 66 GLY A C 1
ATOM 515 O O . GLY A 1 66 ? -9.167 -2.320 21.506 1.00 68.56 66 GLY A O 1
ATOM 516 N N . GLU A 1 67 ? -7.704 -1.258 22.835 1.00 66.38 67 GLU A N 1
ATOM 517 C CA . GLU A 1 67 ? -6.792 -0.838 21.770 1.00 66.38 67 GLU A CA 1
ATOM 518 C C . GLU A 1 67 ? -5.415 -1.486 21.976 1.00 66.38 67 GLU A C 1
ATOM 520 O O . GLU A 1 67 ? -4.865 -1.440 23.079 1.00 66.38 67 GLU A O 1
ATOM 525 N N . PHE A 1 68 ? -4.821 -2.065 20.928 1.00 69.56 68 PHE A N 1
ATOM 526 C CA . PHE A 1 68 ? -3.421 -2.498 20.955 1.00 69.56 68 PHE A CA 1
ATOM 527 C C . PHE A 1 68 ? -2.560 -1.575 20.092 1.00 69.56 68 PHE A C 1
ATOM 529 O O . PHE A 1 68 ? -2.719 -1.488 18.877 1.00 69.56 68 PHE A O 1
ATOM 536 N N . LYS A 1 69 ? -1.615 -0.886 20.738 1.00 59.56 69 LYS A N 1
ATOM 537 C CA . LYS A 1 69 ? -0.741 0.104 20.087 1.00 59.56 69 LYS A CA 1
ATOM 538 C C . LYS A 1 69 ? 0.579 -0.459 19.577 1.00 59.56 69 LYS A C 1
ATOM 540 O O . LYS A 1 69 ? 1.309 0.214 18.874 1.00 59.56 69 LYS A O 1
ATOM 545 N N . THR A 1 70 ? 0.922 -1.686 19.957 1.00 58.41 70 THR A N 1
ATOM 546 C CA . THR A 1 70 ? 2.212 -2.306 19.631 1.00 58.41 70 THR A CA 1
ATOM 547 C C . THR A 1 70 ? 2.053 -3.822 19.579 1.00 58.41 70 THR A C 1
ATOM 549 O O . THR A 1 70 ? 1.244 -4.396 20.314 1.00 58.41 70 THR A O 1
ATOM 552 N N . GLY A 1 71 ? 2.849 -4.491 18.738 1.00 64.06 71 GLY A N 1
ATOM 553 C CA . GLY A 1 71 ? 2.838 -5.951 18.625 1.00 64.06 71 GLY A CA 1
ATOM 554 C C . GLY A 1 71 ? 3.354 -6.689 19.869 1.00 64.06 71 GLY A C 1
ATOM 555 O O . GLY A 1 71 ? 3.089 -7.880 20.018 1.00 64.06 71 GLY A O 1
ATOM 556 N N . LYS A 1 72 ? 4.053 -6.007 20.791 1.00 72.19 72 LYS A N 1
ATOM 557 C CA . LYS A 1 72 ? 4.688 -6.643 21.963 1.00 72.19 72 LYS A CA 1
ATOM 558 C C . LYS A 1 72 ? 3.678 -7.298 22.910 1.00 72.19 72 LYS A C 1
ATOM 560 O O . LYS A 1 72 ? 3.958 -8.367 23.441 1.00 72.19 72 LYS A O 1
ATOM 565 N N . ASN A 1 73 ? 2.506 -6.680 23.075 1.00 72.00 73 ASN A N 1
ATOM 566 C CA . ASN A 1 73 ? 1.490 -7.103 24.048 1.00 72.00 73 ASN A CA 1
ATOM 567 C C . ASN A 1 73 ? 0.221 -7.667 23.392 1.00 72.00 73 ASN A C 1
ATOM 569 O O . ASN A 1 73 ? -0.789 -7.874 24.065 1.00 72.00 73 ASN A O 1
ATOM 573 N N . ILE A 1 74 ? 0.250 -7.905 22.074 1.00 75.62 74 ILE A N 1
ATOM 574 C CA . ILE A 1 74 ? -0.940 -8.316 21.318 1.00 75.62 74 ILE A CA 1
ATOM 575 C C . ILE A 1 74 ? -1.511 -9.638 21.836 1.00 75.62 74 ILE A C 1
ATOM 577 O O . ILE A 1 74 ? -2.725 -9.781 21.941 1.00 75.62 74 ILE A O 1
ATOM 581 N N . LYS A 1 75 ? -0.646 -10.581 22.235 1.00 77.88 75 LYS A N 1
ATOM 582 C CA . LYS A 1 75 ? -1.065 -11.875 22.785 1.00 77.88 75 LYS A CA 1
ATOM 583 C C . LYS A 1 75 ? -1.795 -11.695 24.113 1.00 77.88 75 LYS A C 1
ATOM 585 O O . LYS A 1 75 ? -2.877 -12.234 24.279 1.00 77.88 75 LYS A O 1
ATOM 590 N N . GLN A 1 76 ? -1.246 -10.896 25.025 1.00 85.12 76 GLN A N 1
ATOM 591 C CA . GLN A 1 76 ? -1.830 -10.644 26.342 1.00 85.12 76 GLN A CA 1
ATOM 592 C C . GLN A 1 76 ? -3.177 -9.917 26.229 1.00 85.12 76 GLN A C 1
ATOM 594 O O . GLN A 1 76 ? -4.139 -10.314 26.883 1.00 85.12 76 GLN A O 1
ATOM 599 N N . LEU A 1 77 ? -3.266 -8.894 25.373 1.00 79.25 77 LEU A N 1
ATOM 600 C CA . LEU A 1 77 ? -4.511 -8.153 25.144 1.00 79.25 77 LEU A CA 1
ATOM 601 C C . LEU A 1 77 ? -5.578 -9.023 24.467 1.00 79.25 77 LEU A C 1
ATOM 603 O O . LEU A 1 77 ? -6.732 -8.996 24.882 1.00 79.25 77 LEU A O 1
ATOM 607 N N . THR A 1 78 ? -5.190 -9.850 23.491 1.00 77.50 78 THR A N 1
ATOM 608 C CA . THR A 1 78 ? -6.108 -10.793 22.830 1.00 77.50 78 THR A CA 1
ATOM 609 C C . THR A 1 78 ? -6.592 -11.873 23.796 1.00 77.50 78 THR A C 1
ATOM 611 O O . THR A 1 78 ? -7.783 -12.163 23.839 1.00 77.50 78 THR A O 1
ATOM 614 N N . SER A 1 79 ? -5.708 -12.436 24.624 1.00 86.31 79 SER A N 1
ATOM 615 C CA . SER A 1 79 ? -6.100 -13.415 25.643 1.00 86.31 79 SER A CA 1
ATOM 616 C C . SER A 1 79 ? -7.068 -12.820 26.664 1.00 86.31 79 SER A C 1
ATOM 618 O O . SER A 1 79 ? -8.029 -13.478 27.047 1.00 86.31 79 SER A O 1
ATOM 620 N N . ARG A 1 80 ? -6.857 -11.565 27.077 1.00 81.69 80 ARG A N 1
ATOM 621 C CA . ARG A 1 80 ? -7.761 -10.864 27.997 1.00 81.69 80 ARG A CA 1
ATOM 622 C C . ARG A 1 80 ? -9.119 -10.571 27.354 1.00 81.69 80 ARG A C 1
ATOM 624 O O . ARG A 1 80 ? -10.142 -10.810 27.980 1.00 81.69 80 ARG A O 1
ATOM 631 N N . ALA A 1 81 ? -9.127 -10.120 26.101 1.00 78.75 81 ALA A N 1
ATOM 632 C CA . ALA A 1 81 ? -10.341 -9.960 25.304 1.00 78.75 81 ALA A CA 1
ATOM 633 C C . ALA A 1 81 ? -11.138 -11.276 25.218 1.00 78.75 81 ALA A C 1
ATOM 635 O O . ALA A 1 81 ? -12.334 -11.292 25.486 1.00 78.75 81 ALA A O 1
ATOM 636 N N . LEU A 1 82 ? -10.471 -12.397 24.928 1.00 77.00 82 LEU A N 1
ATOM 637 C CA . LEU A 1 82 ? -11.113 -13.712 24.878 1.00 77.00 82 LEU A CA 1
ATOM 638 C C . LEU A 1 82 ? -11.693 -14.134 26.230 1.00 77.00 82 LEU A C 1
ATOM 640 O O . LEU A 1 82 ? -12.806 -14.643 26.257 1.00 77.00 82 LEU A O 1
ATOM 644 N N . GLN A 1 83 ? -10.987 -13.883 27.338 1.00 85.19 83 GLN A N 1
ATOM 645 C CA . GLN A 1 83 ? -11.501 -14.167 28.684 1.00 85.19 83 GLN A CA 1
ATOM 646 C C . GLN A 1 83 ? -12.812 -13.427 28.971 1.00 85.19 83 GLN A C 1
ATOM 648 O O . GLN A 1 83 ? -13.723 -14.032 29.522 1.00 85.19 83 GLN A O 1
ATOM 653 N N . PHE A 1 84 ? -12.940 -12.160 28.561 1.00 79.75 84 PHE A N 1
ATOM 654 C CA . PHE A 1 84 ? -14.204 -11.423 28.687 1.00 79.75 84 PHE A CA 1
ATOM 655 C C . PHE A 1 84 ? -15.302 -11.980 27.773 1.00 79.75 84 PHE A C 1
ATOM 657 O O . PHE A 1 84 ? -16.456 -12.068 28.192 1.00 79.75 84 PHE A O 1
ATOM 664 N N . ALA A 1 85 ? -14.949 -12.406 26.556 1.00 70.31 85 ALA A N 1
ATOM 665 C CA . ALA A 1 85 ? -15.905 -12.977 25.608 1.00 70.31 85 ALA A CA 1
ATOM 666 C C . ALA A 1 85 ? -16.529 -14.295 26.102 1.00 70.31 85 ALA A C 1
ATOM 668 O O . ALA A 1 85 ? -17.699 -14.548 25.828 1.00 70.31 85 ALA A O 1
ATOM 669 N N . ILE A 1 86 ? -15.758 -15.116 26.830 1.00 78.06 86 ILE A N 1
ATOM 670 C CA . ILE A 1 86 ? -16.173 -16.444 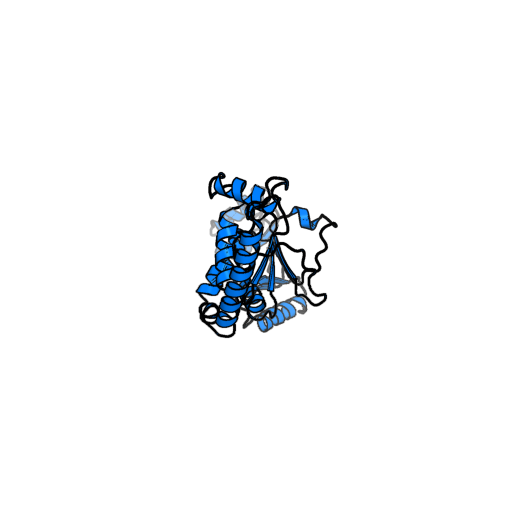27.328 1.00 78.06 86 ILE A CA 1
ATOM 671 C C . ILE A 1 86 ? -16.420 -16.487 28.842 1.00 78.06 86 ILE A C 1
ATOM 673 O O . ILE A 1 86 ? -16.495 -17.572 29.416 1.00 78.06 86 ILE A O 1
ATOM 677 N N . SER A 1 87 ? -16.486 -15.327 29.495 1.00 82.88 87 SER A N 1
ATOM 678 C CA . SER A 1 87 ? -16.749 -15.246 30.934 1.00 82.88 87 SER A CA 1
ATOM 679 C C . SER A 1 87 ? -18.161 -15.733 31.286 1.00 82.88 87 SER A C 1
ATOM 681 O O . SER A 1 87 ? -18.981 -15.971 30.399 1.00 82.88 87 SER A O 1
ATOM 683 N N . ASP A 1 88 ? -18.466 -15.825 32.583 1.00 67.88 88 ASP A N 1
ATOM 684 C CA . ASP A 1 88 ? -19.794 -16.215 33.086 1.00 67.88 88 ASP A CA 1
ATOM 685 C C . ASP A 1 88 ? -20.928 -15.319 32.552 1.00 67.88 88 ASP A C 1
ATOM 687 O O . ASP A 1 88 ? -22.083 -15.741 32.483 1.00 67.88 88 ASP A O 1
ATOM 691 N N . VAL A 1 89 ? -20.594 -14.093 32.130 1.00 66.75 89 VAL A N 1
ATOM 692 C CA . VAL A 1 89 ? -21.479 -13.193 31.384 1.00 66.75 89 VAL A CA 1
ATOM 693 C C . VAL A 1 89 ? -20.871 -12.976 29.990 1.00 66.75 89 VAL A C 1
ATOM 695 O O . VAL A 1 89 ? -20.170 -11.983 29.768 1.00 66.75 89 VAL A O 1
ATOM 698 N N . PRO A 1 90 ? -21.070 -13.916 29.045 1.00 69.12 90 PRO A N 1
ATOM 699 C CA . PRO A 1 90 ? -20.445 -13.837 27.733 1.00 69.12 90 PRO A CA 1
ATOM 700 C C . PRO A 1 90 ? -20.997 -12.646 26.949 1.00 69.12 90 PRO A C 1
ATOM 702 O O . PRO A 1 90 ? -22.174 -12.294 27.048 1.00 69.12 90 PRO A O 1
ATOM 705 N N . GLY A 1 91 ? -20.147 -12.027 26.136 1.00 71.81 91 GLY A N 1
ATOM 706 C CA . GLY A 1 91 ? -20.532 -10.857 25.361 1.00 71.81 91 GLY A CA 1
ATOM 707 C C . GLY A 1 91 ? -19.590 -10.575 24.195 1.00 71.81 91 GLY A C 1
ATOM 708 O O . GLY A 1 91 ? -18.495 -11.137 24.117 1.00 71.81 91 GLY A O 1
ATOM 709 N N . PRO A 1 92 ? -20.006 -9.715 23.254 1.00 60.28 92 PRO A N 1
ATOM 710 C CA . PRO A 1 92 ? -19.151 -9.306 22.152 1.00 60.28 92 PRO A CA 1
ATOM 711 C C . PRO A 1 92 ? -17.975 -8.477 22.677 1.00 60.28 92 PRO A C 1
ATOM 713 O O . PRO A 1 92 ? -18.119 -7.725 23.637 1.00 60.28 92 PRO A O 1
ATOM 716 N N . VAL A 1 93 ? -16.817 -8.603 22.029 1.00 68.25 93 VAL A N 1
ATOM 717 C CA . VAL A 1 93 ? -15.584 -7.887 22.379 1.00 68.25 93 VAL A CA 1
ATOM 718 C C . VAL A 1 93 ? -15.072 -7.123 21.171 1.00 68.25 93 VAL A C 1
ATOM 720 O O . VAL A 1 93 ? -14.969 -7.679 20.078 1.00 68.25 93 VAL A O 1
ATOM 723 N N . TYR A 1 94 ? -14.733 -5.852 21.371 1.00 61.44 94 TYR A N 1
ATOM 724 C CA . TYR A 1 94 ? -14.230 -4.973 20.326 1.00 61.44 94 TYR A CA 1
ATOM 725 C C . TYR A 1 94 ? -12.747 -4.669 20.543 1.00 61.44 94 TYR A C 1
ATOM 727 O O . TYR A 1 94 ? -12.342 -4.167 21.588 1.00 61.44 94 TYR A O 1
ATOM 735 N N . MET A 1 95 ? -11.916 -4.975 19.548 1.00 66.75 95 MET A N 1
ATOM 736 C CA . MET A 1 95 ? -10.476 -4.721 19.593 1.00 66.75 95 MET A CA 1
ATOM 737 C C . MET A 1 95 ? -10.066 -3.855 18.410 1.00 66.75 95 MET A C 1
ATOM 739 O O . MET A 1 95 ? -10.319 -4.208 17.260 1.00 66.75 95 MET A O 1
ATOM 743 N N . VAL A 1 96 ? -9.395 -2.742 18.696 1.00 59.69 96 VAL A N 1
ATOM 744 C CA . VAL A 1 96 ? -8.862 -1.825 17.687 1.00 59.69 96 VAL A CA 1
ATOM 745 C C . VAL A 1 96 ? -7.342 -1.914 17.693 1.00 59.69 96 VAL A C 1
ATOM 747 O O . VAL A 1 96 ? -6.690 -1.713 18.713 1.00 59.69 96 VAL A O 1
ATOM 750 N N . GLY A 1 97 ? -6.750 -2.228 16.547 1.00 62.38 97 GLY A N 1
ATOM 751 C CA . GLY A 1 97 ? -5.312 -2.068 16.369 1.00 62.38 97 GLY A CA 1
ATOM 752 C C . GLY A 1 97 ? -4.999 -0.615 16.056 1.00 62.38 97 GLY A C 1
ATOM 753 O O . GLY A 1 97 ? -5.583 -0.061 15.121 1.00 62.38 97 GLY A O 1
ATOM 754 N N . ALA A 1 98 ? -4.069 -0.001 16.790 1.00 59.50 98 ALA A N 1
ATOM 755 C CA . ALA A 1 98 ? -3.494 1.255 16.327 1.00 59.50 98 ALA A CA 1
ATOM 756 C C . ALA A 1 98 ? -2.843 1.025 14.955 1.00 59.50 98 ALA A C 1
ATOM 758 O O . ALA A 1 98 ? -2.405 -0.081 14.631 1.00 59.50 98 ALA A O 1
ATOM 759 N N . ARG A 1 99 ? -2.759 2.068 14.126 1.00 60.38 99 ARG A N 1
ATOM 760 C CA . ARG A 1 99 ? -2.147 1.932 12.792 1.00 60.38 99 ARG A CA 1
ATOM 761 C C . ARG A 1 99 ? -0.683 1.483 12.865 1.00 60.38 99 ARG A C 1
ATOM 763 O O . ARG A 1 99 ? -0.241 0.769 11.976 1.00 60.38 99 ARG A O 1
ATOM 770 N N . GLU A 1 100 ? 0.045 1.833 13.925 1.00 62.97 100 GLU A N 1
ATOM 771 C CA . GLU A 1 100 ? 1.465 1.494 14.113 1.00 62.97 100 GLU A CA 1
ATOM 772 C C . GLU A 1 100 ? 1.783 -0.014 14.036 1.00 62.97 100 GLU A C 1
ATOM 774 O O . GLU A 1 100 ? 2.681 -0.370 13.273 1.00 62.97 100 GLU A O 1
ATOM 779 N N . PRO A 1 101 ? 1.073 -0.930 14.728 1.00 71.31 101 PRO A N 1
ATOM 780 C CA . PRO A 1 101 ? 1.329 -2.363 14.603 1.00 71.31 101 PRO A CA 1
ATOM 781 C C . PRO A 1 101 ? 1.070 -2.907 13.195 1.00 71.31 101 PRO A C 1
ATOM 783 O O . PRO A 1 101 ? 1.775 -3.816 12.762 1.00 71.31 101 PRO A O 1
ATOM 786 N N . GLU A 1 102 ? 0.112 -2.356 12.447 1.00 80.56 102 GLU A N 1
ATOM 787 C CA . GLU A 1 102 ? -0.102 -2.760 11.051 1.00 80.56 102 GLU A CA 1
ATOM 788 C C . GLU A 1 102 ? 0.980 -2.195 10.119 1.00 80.56 102 GLU A C 1
ATOM 790 O O . GLU A 1 102 ? 1.456 -2.917 9.243 1.00 80.56 102 GLU A O 1
ATOM 795 N N . LEU A 1 103 ? 1.441 -0.958 10.344 1.00 86.06 103 LEU A N 1
ATOM 796 C CA . LEU A 1 103 ? 2.600 -0.395 9.638 1.00 86.06 103 LEU A CA 1
ATOM 797 C C . LEU A 1 103 ? 3.856 -1.239 9.890 1.00 86.06 103 LEU A C 1
ATOM 799 O O . LEU A 1 103 ? 4.565 -1.572 8.941 1.00 86.06 103 LEU A O 1
ATOM 803 N N . GLU A 1 104 ? 4.094 -1.655 11.137 1.00 86.75 104 GLU A N 1
ATOM 804 C CA . GLU A 1 104 ? 5.199 -2.549 11.490 1.00 86.75 104 GLU A CA 1
ATOM 805 C C . GLU A 1 104 ? 5.101 -3.882 10.745 1.00 86.75 104 GLU A C 1
ATOM 807 O O . GLU A 1 104 ? 6.094 -4.341 10.183 1.00 86.75 104 GLU A O 1
ATOM 812 N N . ILE A 1 105 ? 3.916 -4.500 10.704 1.00 87.75 105 ILE A N 1
ATOM 813 C CA . ILE A 1 105 ? 3.697 -5.763 9.987 1.00 87.75 105 ILE A CA 1
ATOM 814 C C . ILE A 1 105 ? 3.976 -5.595 8.494 1.00 87.75 105 ILE A C 1
ATOM 816 O O . ILE A 1 105 ? 4.658 -6.446 7.914 1.00 87.75 105 ILE A O 1
ATOM 820 N N . ILE A 1 106 ? 3.479 -4.521 7.872 1.00 90.50 106 ILE A N 1
ATOM 821 C CA . ILE A 1 106 ? 3.721 -4.237 6.455 1.00 90.50 106 ILE A CA 1
ATOM 822 C C . ILE A 1 106 ? 5.223 -4.061 6.231 1.00 90.50 106 ILE A C 1
ATOM 824 O O . ILE A 1 106 ? 5.810 -4.846 5.493 1.00 90.50 106 ILE A O 1
ATOM 828 N N . ILE A 1 107 ? 5.872 -3.110 6.909 1.00 91.06 107 ILE A N 1
ATOM 829 C CA . ILE A 1 107 ? 7.297 -2.806 6.711 1.00 91.06 107 ILE A CA 1
ATOM 830 C C . ILE A 1 107 ? 8.185 -4.012 7.007 1.00 91.06 107 ILE A C 1
ATOM 832 O O . ILE A 1 107 ? 9.089 -4.302 6.227 1.00 91.06 107 ILE A O 1
ATOM 836 N N . LYS A 1 108 ? 7.901 -4.769 8.070 1.00 90.19 108 LYS A N 1
ATOM 837 C CA . LYS A 1 108 ? 8.604 -6.022 8.364 1.00 90.19 108 LYS A CA 1
ATOM 838 C C . LYS A 1 108 ? 8.464 -7.017 7.213 1.00 90.19 108 LYS A C 1
ATOM 840 O O . LYS A 1 108 ? 9.463 -7.572 6.767 1.00 90.19 108 LYS A O 1
ATOM 845 N N . THR A 1 109 ? 7.243 -7.216 6.712 1.00 90.19 109 THR A N 1
ATOM 846 C CA . THR A 1 109 ? 6.977 -8.127 5.588 1.00 90.19 109 THR A CA 1
ATOM 847 C C . THR A 1 109 ? 7.717 -7.681 4.330 1.00 90.19 109 THR A C 1
ATOM 849 O O . THR A 1 109 ? 8.285 -8.518 3.637 1.00 90.19 109 THR A O 1
ATOM 852 N N . LEU A 1 110 ? 7.746 -6.375 4.050 1.00 89.81 110 LEU A N 1
ATOM 853 C CA . LEU A 1 110 ? 8.464 -5.818 2.906 1.00 89.81 110 LEU A CA 1
ATOM 854 C C . LEU A 1 110 ? 9.988 -5.972 3.056 1.00 89.81 110 LEU A C 1
ATOM 856 O O . LEU A 1 110 ? 10.659 -6.327 2.093 1.00 89.81 110 LEU A O 1
ATOM 860 N N . ALA A 1 111 ? 10.531 -5.752 4.255 1.00 88.50 111 ALA A N 1
ATOM 861 C CA . ALA A 1 111 ? 11.963 -5.848 4.534 1.00 88.50 111 ALA A CA 1
ATOM 862 C C . ALA A 1 111 ? 12.494 -7.293 4.504 1.00 88.50 111 ALA A C 1
ATOM 864 O O . ALA A 1 111 ? 13.619 -7.529 4.064 1.00 88.50 111 ALA A O 1
ATOM 865 N N . GLU A 1 112 ? 11.698 -8.256 4.973 1.00 88.12 112 GLU A N 1
ATOM 866 C CA . GLU A 1 112 ? 12.059 -9.680 5.023 1.00 88.12 112 GLU A CA 1
ATOM 867 C C . GLU A 1 112 ? 11.769 -10.414 3.699 1.00 88.12 112 GLU A C 1
ATOM 869 O O . GLU A 1 112 ? 12.225 -11.541 3.505 1.00 88.12 112 GLU A O 1
ATOM 874 N N . ALA A 1 113 ? 11.032 -9.794 2.770 1.00 87.31 113 ALA A N 1
ATOM 875 C CA . ALA A 1 113 ? 10.684 -10.405 1.494 1.00 87.31 113 ALA A CA 1
ATOM 876 C C . ALA A 1 113 ? 11.923 -10.667 0.621 1.00 87.31 113 ALA A C 1
ATOM 878 O O . ALA A 1 113 ? 12.720 -9.780 0.309 1.00 87.31 113 ALA A O 1
ATOM 879 N N . GLU A 1 114 ? 12.053 -11.903 0.139 1.00 84.06 114 GLU A N 1
ATOM 880 C CA . GLU A 1 114 ? 13.138 -12.264 -0.774 1.00 84.06 114 GLU A CA 1
ATOM 881 C C . GLU A 1 114 ? 12.962 -11.669 -2.174 1.00 84.06 114 GLU A C 1
ATOM 883 O O . GLU A 1 114 ? 13.954 -11.353 -2.839 1.00 84.06 114 GLU A O 1
ATOM 888 N N . SER A 1 115 ? 11.708 -11.522 -2.604 1.00 86.25 115 SER A N 1
ATOM 889 C CA . SER A 1 115 ? 11.307 -10.944 -3.884 1.00 86.25 115 SER A CA 1
ATOM 890 C C . SER A 1 115 ? 10.001 -10.180 -3.696 1.00 86.25 115 SER A C 1
ATOM 892 O O . SER A 1 115 ? 8.964 -10.778 -3.410 1.00 86.25 115 SER A O 1
ATOM 894 N N . LEU A 1 116 ? 10.067 -8.855 -3.808 1.00 89.19 116 LEU A N 1
ATOM 895 C CA . LEU A 1 116 ? 8.940 -7.971 -3.551 1.00 89.19 116 LEU A CA 1
ATOM 896 C C . LEU A 1 116 ? 8.455 -7.338 -4.855 1.00 89.19 116 LEU A C 1
ATOM 898 O O . LEU A 1 116 ? 9.226 -6.724 -5.592 1.00 89.19 116 LEU A O 1
ATOM 902 N N . LEU A 1 117 ? 7.156 -7.469 -5.115 1.00 90.31 117 LEU A N 1
ATOM 903 C CA . LEU A 1 117 ? 6.476 -6.850 -6.244 1.00 90.31 117 LEU A CA 1
ATOM 904 C C . LEU A 1 117 ? 5.364 -5.937 -5.733 1.00 90.31 117 LEU A C 1
ATOM 906 O O . LEU A 1 117 ? 4.426 -6.400 -5.086 1.00 90.31 117 LEU A O 1
ATOM 910 N N . ILE A 1 118 ? 5.452 -4.652 -6.062 1.00 91.25 118 ILE A N 1
ATOM 911 C CA . ILE A 1 118 ? 4.376 -3.688 -5.851 1.00 91.25 118 ILE A CA 1
ATOM 912 C C . ILE A 1 118 ? 3.588 -3.572 -7.152 1.00 91.25 118 ILE A C 1
ATOM 914 O O . ILE A 1 118 ? 4.128 -3.212 -8.199 1.00 91.25 118 ILE A O 1
ATOM 918 N N . LEU A 1 119 ? 2.297 -3.881 -7.071 1.00 89.38 119 LEU A N 1
ATOM 919 C CA . LEU A 1 119 ? 1.349 -3.715 -8.164 1.00 89.38 119 LEU A CA 1
ATOM 920 C C . LEU A 1 119 ? 0.618 -2.390 -7.975 1.00 89.38 119 LEU A C 1
ATOM 922 O O . LEU A 1 119 ? -0.098 -2.221 -6.988 1.00 89.38 119 LEU A O 1
ATOM 926 N N . VAL A 1 120 ? 0.780 -1.466 -8.919 1.00 88.75 120 VAL A N 1
ATOM 927 C CA . VAL A 1 120 ? 0.070 -0.183 -8.892 1.00 88.75 120 VAL A CA 1
ATOM 928 C C . VAL A 1 120 ? -0.916 -0.063 -10.037 1.00 88.75 120 VAL A C 1
ATOM 930 O O . VAL A 1 120 ? -0.663 -0.507 -11.154 1.00 88.75 120 VAL A O 1
ATOM 933 N N . GLY A 1 121 ? -2.054 0.558 -9.751 1.00 84.19 121 GLY A N 1
ATOM 934 C CA . GLY A 1 121 ? -3.069 0.883 -10.739 1.00 84.19 121 GLY A CA 1
ATOM 935 C C . GLY A 1 121 ? -3.932 2.024 -10.226 1.00 84.19 121 GLY A C 1
ATOM 936 O O . GLY A 1 121 ? -4.328 2.027 -9.062 1.00 84.19 121 GLY A O 1
ATOM 937 N N . TYR A 1 122 ? -4.197 3.004 -11.088 1.00 83.06 122 TYR A N 1
ATOM 938 C CA . TYR A 1 122 ? -4.994 4.203 -10.797 1.00 83.06 122 TYR A CA 1
ATOM 939 C C . TYR A 1 122 ? -4.501 5.102 -9.648 1.00 83.06 122 TYR A C 1
ATOM 941 O O . TYR A 1 122 ? -5.136 6.131 -9.399 1.00 83.06 122 TYR A O 1
ATOM 949 N N . SER A 1 123 ? -3.398 4.769 -8.967 1.00 80.19 123 SER A N 1
ATOM 950 C CA . SER A 1 123 ? -2.817 5.596 -7.901 1.00 80.19 123 SER A CA 1
ATOM 951 C C . SER A 1 123 ? -2.252 6.905 -8.448 1.00 80.19 123 SER A C 1
ATOM 953 O O . SER A 1 123 ? -2.336 7.926 -7.777 1.00 80.19 123 SER A O 1
ATOM 955 N N . GLY A 1 124 ? -1.793 6.913 -9.705 1.00 78.62 124 GLY A N 1
ATOM 956 C CA . GLY A 1 124 ? -1.319 8.117 -10.395 1.00 78.62 124 GLY A CA 1
ATOM 957 C C . GLY A 1 124 ? -2.379 9.200 -10.626 1.00 78.62 124 GLY A C 1
ATOM 958 O O . GLY A 1 124 ? -2.023 10.300 -11.030 1.00 78.62 124 GLY A O 1
ATOM 959 N N . ARG A 1 125 ? -3.669 8.937 -10.345 1.00 81.75 125 ARG A N 1
ATOM 960 C CA . ARG A 1 125 ? -4.707 9.989 -10.304 1.00 81.75 125 ARG A CA 1
ATOM 961 C C . ARG A 1 125 ? -4.416 11.037 -9.231 1.00 81.75 125 ARG A C 1
ATOM 963 O O . ARG A 1 125 ? -4.845 12.176 -9.361 1.00 81.75 125 ARG A O 1
ATOM 970 N N . ASN A 1 126 ? -3.684 10.644 -8.191 1.00 84.25 126 ASN A N 1
ATOM 971 C CA . ASN A 1 126 ? -3.126 11.548 -7.207 1.00 84.25 126 ASN A CA 1
ATOM 972 C C . ASN A 1 126 ? -1.597 11.563 -7.352 1.00 84.25 126 ASN A C 1
ATOM 974 O O . ASN A 1 126 ? -0.906 10.632 -6.940 1.00 84.25 126 ASN A O 1
ATOM 978 N N . THR A 1 127 ? -1.053 12.637 -7.921 1.00 82.31 127 THR A N 1
ATOM 979 C CA . THR A 1 127 ? 0.387 12.766 -8.199 1.00 82.31 127 THR A CA 1
ATOM 980 C C . THR A 1 127 ? 1.247 12.720 -6.935 1.00 82.31 127 THR A C 1
ATOM 982 O O . THR A 1 127 ? 2.348 12.174 -6.972 1.00 82.31 127 THR A O 1
ATOM 985 N N . SER A 1 128 ? 0.736 13.190 -5.790 1.00 86.25 128 SER A N 1
ATOM 986 C CA . SER A 1 128 ? 1.445 13.091 -4.502 1.00 86.25 128 SER A CA 1
ATOM 987 C C . SER A 1 128 ? 1.696 11.639 -4.075 1.00 86.25 128 SER A C 1
ATOM 989 O O . SER A 1 128 ? 2.741 11.329 -3.510 1.00 86.25 128 SER A O 1
ATOM 991 N N . THR A 1 129 ? 0.791 10.719 -4.432 1.00 89.75 129 THR A N 1
ATOM 992 C CA . THR A 1 129 ? 0.935 9.283 -4.141 1.00 89.75 129 THR A CA 1
ATOM 993 C C . THR A 1 129 ? 2.124 8.678 -4.889 1.00 89.75 129 THR A C 1
ATOM 995 O O . THR A 1 129 ? 2.782 7.772 -4.382 1.00 89.75 129 THR A O 1
ATOM 998 N N . VAL A 1 130 ? 2.435 9.196 -6.082 1.00 90.06 130 VAL A N 1
ATOM 999 C CA . VAL A 1 130 ? 3.568 8.726 -6.891 1.00 90.06 130 VAL A CA 1
ATOM 1000 C C . VAL A 1 130 ? 4.896 9.058 -6.208 1.00 90.06 130 VAL A C 1
ATOM 1002 O O . VAL A 1 130 ? 5.782 8.208 -6.165 1.00 90.06 130 VAL A O 1
ATOM 1005 N N . LEU A 1 131 ? 5.026 10.257 -5.631 1.00 90.81 131 LEU A N 1
ATOM 1006 C CA . LEU A 1 131 ? 6.242 10.688 -4.927 1.00 90.81 131 LEU A CA 1
ATOM 1007 C C . LEU A 1 131 ? 6.487 9.879 -3.648 1.00 90.81 131 LEU A C 1
ATOM 1009 O O . LEU A 1 131 ? 7.609 9.439 -3.389 1.00 90.81 131 LEU A O 1
ATOM 1013 N N . GLU A 1 132 ? 5.431 9.633 -2.874 1.00 94.50 132 GLU A N 1
ATOM 1014 C CA . GLU A 1 132 ? 5.518 8.803 -1.670 1.00 94.50 132 GLU A CA 1
ATOM 1015 C C . GLU A 1 132 ? 5.894 7.356 -2.010 1.00 94.50 132 GLU A C 1
ATOM 1017 O O . GLU A 1 132 ? 6.707 6.740 -1.320 1.00 94.50 132 GLU A O 1
ATOM 1022 N N . LEU A 1 133 ? 5.371 6.822 -3.119 1.00 93.88 133 LEU A N 1
ATOM 1023 C CA . LEU A 1 133 ? 5.752 5.495 -3.585 1.00 93.88 133 LEU A CA 1
ATOM 1024 C C . LEU A 1 133 ? 7.228 5.436 -3.987 1.00 93.88 133 LEU A C 1
ATOM 1026 O O . LEU A 1 133 ? 7.912 4.494 -3.601 1.00 93.88 133 LEU A O 1
ATOM 1030 N N . VAL A 1 134 ? 7.729 6.430 -4.730 1.00 93.06 134 VAL A N 1
ATOM 1031 C CA . VAL A 1 134 ? 9.157 6.514 -5.084 1.00 93.06 134 VAL A CA 1
ATOM 1032 C C . VAL A 1 134 ? 10.021 6.520 -3.818 1.00 93.06 134 VAL A C 1
ATOM 1034 O O . VAL A 1 134 ? 10.953 5.730 -3.706 1.00 93.06 134 VAL A O 1
ATOM 1037 N N . THR A 1 135 ? 9.649 7.319 -2.821 1.00 94.31 135 THR A N 1
ATOM 1038 C CA . THR A 1 135 ? 10.373 7.393 -1.542 1.00 94.31 135 THR A CA 1
ATOM 1039 C C . THR A 1 135 ? 10.414 6.036 -0.827 1.00 94.31 135 THR A C 1
ATOM 1041 O O . THR A 1 135 ? 11.465 5.614 -0.332 1.00 94.31 135 THR A O 1
ATOM 1044 N N . LEU A 1 136 ? 9.295 5.305 -0.823 1.00 93.69 136 LEU A N 1
ATOM 1045 C CA . LEU A 1 136 ? 9.206 3.992 -0.186 1.00 93.69 136 LEU A CA 1
ATOM 1046 C C . LEU A 1 136 ? 10.100 2.960 -0.879 1.00 93.69 136 LEU A C 1
ATOM 1048 O O . LEU A 1 136 ? 10.812 2.208 -0.212 1.00 93.69 136 LEU A O 1
ATOM 1052 N N . VAL A 1 137 ? 10.076 2.918 -2.216 1.00 92.31 137 VAL A N 1
ATOM 1053 C CA . VAL A 1 137 ? 10.838 1.913 -2.974 1.00 92.31 137 VAL A CA 1
ATOM 1054 C C . VAL A 1 137 ? 12.340 2.153 -2.956 1.00 92.31 137 VAL A C 1
ATOM 1056 O O . VAL A 1 137 ? 13.095 1.205 -3.148 1.00 92.31 137 VAL A O 1
ATOM 1059 N N . GLU A 1 138 ? 12.783 3.387 -2.722 1.00 92.06 138 GLU A N 1
ATOM 1060 C CA . GLU A 1 138 ? 14.200 3.682 -2.498 1.00 92.06 138 GLU A CA 1
ATOM 1061 C C . GLU A 1 138 ? 14.668 3.251 -1.100 1.00 92.06 138 GLU A C 1
ATOM 1063 O O . GLU A 1 138 ? 15.835 2.894 -0.920 1.00 92.06 138 GLU A O 1
ATOM 1068 N N . SER A 1 139 ? 13.751 3.212 -0.128 1.00 90.81 139 SER A N 1
ATOM 1069 C CA . SER A 1 139 ? 14.054 2.923 1.279 1.00 90.81 139 SER A CA 1
ATOM 1070 C C . SER A 1 139 ? 14.028 1.429 1.636 1.00 90.81 139 SER A C 1
ATOM 1072 O O . SER A 1 139 ? 14.597 1.030 2.653 1.00 90.81 139 SER A O 1
ATOM 1074 N N . ILE A 1 140 ? 13.362 0.592 0.832 1.00 86.19 140 ILE A N 1
ATOM 1075 C CA . ILE A 1 140 ? 13.103 -0.825 1.135 1.00 86.19 140 ILE A CA 1
ATOM 1076 C C . ILE A 1 140 ? 13.841 -1.751 0.163 1.00 86.19 140 ILE A C 1
ATOM 1078 O O . ILE A 1 140 ? 13.899 -1.487 -1.039 1.00 86.19 140 ILE A O 1
ATOM 1082 N N . PRO A 1 141 ? 14.352 -2.898 0.642 1.00 78.19 141 PRO A N 1
ATOM 1083 C CA . PRO A 1 141 ? 15.062 -3.830 -0.206 1.00 78.19 141 PRO A CA 1
ATOM 1084 C C . PRO A 1 141 ? 14.224 -4.486 -1.311 1.00 78.19 141 PRO A C 1
ATOM 1086 O O . PRO A 1 141 ? 13.078 -4.873 -1.115 1.00 78.19 141 PRO A O 1
ATOM 1089 N N . ARG A 1 142 ? 14.869 -4.720 -2.465 1.00 79.00 142 ARG A N 1
ATOM 1090 C CA . ARG A 1 142 ? 14.426 -5.651 -3.531 1.00 79.00 142 ARG A CA 1
ATOM 1091 C C . ARG A 1 142 ? 13.044 -5.368 -4.138 1.00 79.00 142 ARG A C 1
ATOM 1093 O O . ARG A 1 142 ? 12.376 -6.295 -4.600 1.00 79.00 142 ARG A O 1
ATOM 1100 N N . VAL A 1 143 ? 12.626 -4.109 -4.177 1.00 87.75 143 VAL A N 1
ATOM 1101 C CA . VAL A 1 143 ? 11.332 -3.736 -4.749 1.00 87.75 143 VAL A CA 1
ATOM 1102 C C . VAL A 1 143 ? 11.380 -3.763 -6.278 1.00 87.75 143 VAL A C 1
ATOM 1104 O O . VAL A 1 143 ? 12.269 -3.179 -6.895 1.00 87.75 143 VAL A O 1
ATOM 1107 N N . ARG A 1 144 ? 10.386 -4.398 -6.902 1.00 89.38 144 ARG A N 1
ATOM 1108 C CA . ARG A 1 144 ? 9.997 -4.164 -8.301 1.00 89.38 144 ARG A CA 1
ATOM 1109 C C . ARG A 1 144 ? 8.603 -3.559 -8.333 1.00 89.38 144 ARG A C 1
ATOM 1111 O O . ARG A 1 144 ? 7.752 -3.946 -7.536 1.00 89.38 144 ARG A O 1
ATOM 1118 N N . VAL A 1 145 ? 8.364 -2.627 -9.250 1.00 90.81 145 VAL A N 1
ATOM 1119 C CA . VAL A 1 145 ? 7.062 -1.965 -9.394 1.00 90.81 145 VAL A CA 1
ATOM 1120 C C . VAL A 1 145 ? 6.498 -2.271 -10.769 1.00 90.81 145 VAL A C 1
ATOM 1122 O O . VAL A 1 145 ? 7.093 -1.901 -11.778 1.00 90.81 145 VAL A O 1
ATOM 1125 N N . LEU A 1 146 ? 5.348 -2.938 -10.811 1.00 89.06 146 LEU A N 1
ATOM 1126 C CA . LEU A 1 146 ? 4.588 -3.147 -12.039 1.00 89.06 146 LEU A CA 1
ATOM 1127 C C . LEU A 1 146 ? 3.427 -2.161 -12.068 1.00 89.06 146 LEU A C 1
ATOM 1129 O O . LEU A 1 146 ? 2.522 -2.221 -11.230 1.00 89.06 146 LEU A O 1
ATOM 1133 N N . ASN A 1 147 ? 3.439 -1.282 -13.066 1.00 86.19 147 ASN A N 1
ATOM 1134 C CA . ASN A 1 147 ? 2.278 -0.467 -13.376 1.00 86.19 147 ASN A CA 1
ATOM 1135 C C . ASN A 1 147 ? 1.292 -1.301 -14.203 1.00 86.19 147 ASN A C 1
ATOM 1137 O O . ASN A 1 147 ? 1.535 -1.601 -15.369 1.00 86.19 147 ASN A O 1
ATOM 1141 N N . ALA A 1 148 ? 0.192 -1.712 -13.576 1.00 78.31 148 ALA A N 1
ATOM 1142 C CA . ALA A 1 148 ? -0.801 -2.601 -14.169 1.00 78.31 148 ALA A CA 1
ATOM 1143 C C . ALA A 1 148 ? -1.794 -1.875 -15.095 1.00 78.31 148 ALA A C 1
ATOM 1145 O O . ALA A 1 148 ? -2.642 -2.530 -15.700 1.00 78.31 148 ALA A O 1
ATOM 1146 N N . MET A 1 149 ? -1.713 -0.543 -15.203 1.00 71.31 149 MET A N 1
ATOM 1147 C CA . MET A 1 149 ? -2.644 0.271 -15.984 1.00 71.31 149 MET A CA 1
ATOM 1148 C C . MET A 1 149 ? -1.903 1.300 -16.845 1.00 71.31 149 MET A C 1
ATOM 1150 O O . MET A 1 149 ? -1.028 2.011 -16.358 1.00 71.31 149 MET A O 1
ATOM 1154 N N . GLY A 1 150 ? -2.292 1.424 -18.117 1.00 63.22 150 GLY A N 1
ATOM 1155 C CA . GLY A 1 150 ? -1.704 2.398 -19.049 1.00 63.22 150 GLY A CA 1
ATOM 1156 C C . GLY A 1 150 ? -2.297 3.811 -18.965 1.00 63.22 150 GLY A C 1
ATOM 1157 O O . GLY A 1 150 ? -1.732 4.738 -19.525 1.00 63.2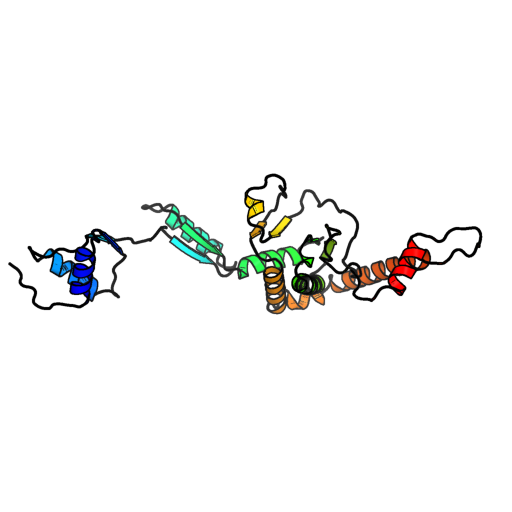2 150 GLY A O 1
ATOM 1158 N N . SER A 1 151 ? -3.428 3.993 -18.275 1.00 60.50 151 SER A N 1
ATOM 1159 C CA . SER A 1 151 ? -4.212 5.240 -18.309 1.00 60.50 151 SER A CA 1
ATOM 1160 C C . SER A 1 151 ? -3.781 6.305 -17.295 1.00 60.50 151 SER A C 1
ATOM 1162 O O . SER A 1 151 ? -4.287 7.422 -17.318 1.00 60.50 151 SER A O 1
ATOM 1164 N N . SER A 1 152 ? -2.920 5.968 -16.335 1.00 62.66 152 SER A N 1
ATOM 1165 C CA . SER A 1 152 ? -2.426 6.917 -15.332 1.00 62.66 152 SER A CA 1
ATOM 1166 C C . SER A 1 152 ? -1.000 6.549 -14.955 1.00 62.66 152 SER A C 1
ATOM 1168 O O . SER A 1 152 ? -0.733 5.386 -14.632 1.00 62.66 152 SER A O 1
ATOM 1170 N N . LEU A 1 153 ? -0.099 7.535 -14.965 1.00 73.75 153 LEU A N 1
ATOM 1171 C CA . LEU A 1 153 ? 1.311 7.362 -14.613 1.00 73.75 153 LEU A CA 1
ATOM 1172 C C . LEU A 1 153 ? 1.444 7.108 -13.104 1.00 73.75 153 LEU A C 1
ATOM 1174 O O . LEU A 1 153 ? 1.723 7.994 -12.308 1.00 73.75 153 LEU A O 1
ATOM 1178 N N . SER A 1 154 ? 1.162 5.868 -12.708 1.00 83.00 154 SER A N 1
ATOM 1179 C CA . SER A 1 154 ? 1.092 5.427 -11.311 1.00 83.00 154 SER A CA 1
ATOM 1180 C C . SER A 1 154 ? 2.474 5.167 -10.709 1.00 83.00 154 SER A C 1
ATOM 1182 O O . SER A 1 154 ? 2.600 5.016 -9.496 1.00 83.00 154 SER A O 1
ATOM 1184 N N . PHE A 1 155 ? 3.504 5.126 -11.557 1.00 89.12 155 PHE A N 1
ATOM 1185 C CA . PHE A 1 155 ? 4.910 5.078 -11.185 1.00 89.12 155 PHE A CA 1
ATOM 1186 C C . PHE A 1 155 ? 5.783 5.573 -12.358 1.00 89.12 155 PHE A C 1
ATOM 1188 O O . PHE A 1 155 ? 5.397 5.354 -13.512 1.00 89.12 155 PHE A O 1
ATOM 1195 N N . PRO A 1 156 ? 6.945 6.214 -12.122 1.00 87.00 156 PRO A N 1
ATOM 1196 C CA . PRO A 1 156 ? 7.810 6.679 -13.204 1.00 87.00 156 PRO A CA 1
ATOM 1197 C C . PRO A 1 156 ? 8.389 5.515 -14.020 1.00 87.00 156 PRO A C 1
ATOM 1199 O O . PRO A 1 156 ? 9.176 4.714 -13.513 1.00 87.00 156 PRO A O 1
ATOM 1202 N N . PHE A 1 157 ? 8.055 5.446 -15.313 1.00 82.12 157 PHE A N 1
ATOM 1203 C CA . PHE A 1 157 ? 8.528 4.377 -16.206 1.00 82.12 157 PHE A CA 1
ATOM 1204 C C . PHE A 1 157 ? 10.057 4.303 -16.313 1.00 82.12 157 PHE A C 1
ATOM 1206 O O . PHE A 1 157 ? 10.601 3.215 -16.464 1.00 82.12 157 PHE A O 1
ATOM 1213 N N . GLY A 1 158 ? 10.743 5.444 -16.191 1.00 82.69 158 GLY A N 1
ATOM 1214 C CA . GLY A 1 158 ? 12.204 5.536 -16.244 1.00 82.69 158 GLY A CA 1
ATOM 1215 C C . GLY A 1 158 ? 12.927 5.185 -14.938 1.00 82.69 158 GLY A C 1
ATOM 1216 O O . GLY A 1 158 ? 14.147 5.333 -14.864 1.00 82.69 158 GLY A O 1
ATOM 1217 N N . HIS A 1 159 ? 12.221 4.764 -13.889 1.00 90.00 159 HIS A N 1
ATOM 1218 C CA . HIS A 1 159 ? 12.868 4.346 -12.649 1.00 90.00 159 HIS A CA 1
ATOM 1219 C C . HIS A 1 159 ? 13.350 2.892 -12.763 1.00 90.00 159 HIS A C 1
ATOM 1221 O O . HIS A 1 159 ? 12.582 2.016 -13.152 1.00 90.00 159 HIS A O 1
ATOM 1227 N N . ARG A 1 160 ? 14.582 2.591 -12.325 1.00 90.19 160 ARG A N 1
ATOM 1228 C CA . ARG A 1 160 ? 15.235 1.260 -12.451 1.00 90.19 160 ARG A CA 1
ATOM 1229 C C . ARG A 1 160 ? 14.468 0.063 -11.864 1.00 90.19 160 ARG A C 1
ATOM 1231 O O . ARG A 1 160 ? 14.782 -1.082 -12.166 1.00 90.19 160 ARG A O 1
ATOM 1238 N N . VAL A 1 161 ? 13.488 0.318 -10.997 1.00 91.25 161 VAL A N 1
ATOM 1239 C CA . VAL A 1 161 ? 12.666 -0.724 -10.349 1.00 91.25 161 VAL A CA 1
ATOM 1240 C C . VAL A 1 161 ? 11.386 -1.026 -11.130 1.00 91.25 161 VAL A C 1
ATOM 1242 O O . VAL A 1 161 ? 10.740 -2.041 -10.869 1.00 91.25 161 VAL A O 1
ATOM 1245 N N . SER A 1 162 ? 11.029 -0.155 -12.078 1.00 89.44 162 SER A N 1
ATOM 1246 C CA . SER A 1 162 ? 9.849 -0.282 -12.925 1.00 89.44 162 SER A CA 1
ATOM 1247 C C . SER A 1 162 ? 9.968 -1.502 -13.840 1.00 89.44 162 SER A C 1
ATOM 1249 O O . SER A 1 162 ? 11.044 -1.799 -14.367 1.00 89.44 162 SER A O 1
ATOM 1251 N N . ILE A 1 163 ? 8.863 -2.223 -14.024 1.00 86.50 163 ILE A N 1
ATOM 1252 C CA . ILE A 1 163 ? 8.742 -3.325 -14.982 1.00 86.50 163 ILE A CA 1
ATOM 1253 C C . ILE A 1 163 ? 7.491 -3.176 -15.837 1.00 86.50 163 ILE A C 1
ATOM 1255 O O . ILE A 1 163 ? 6.447 -2.739 -15.362 1.00 86.50 163 ILE A O 1
ATOM 1259 N N . LEU A 1 164 ? 7.615 -3.564 -17.108 1.00 70.81 164 LEU A N 1
ATOM 1260 C CA . LEU A 1 164 ? 6.556 -3.445 -18.117 1.00 70.81 164 LEU A CA 1
ATOM 1261 C C . LEU A 1 164 ? 5.788 -4.757 -18.333 1.00 70.81 164 LEU A C 1
ATOM 1263 O O . LEU A 1 164 ? 4.632 -4.748 -18.745 1.00 70.81 164 LEU A O 1
ATOM 1267 N N . THR A 1 165 ? 6.420 -5.900 -18.071 1.00 68.56 165 THR A N 1
ATOM 1268 C CA . THR A 1 165 ? 5.837 -7.224 -18.317 1.00 68.56 165 THR A CA 1
ATOM 1269 C C . THR A 1 165 ? 4.972 -7.695 -17.155 1.00 68.56 165 THR A C 1
ATOM 1271 O O . THR A 1 165 ? 5.356 -7.574 -15.991 1.00 68.56 165 THR A O 1
ATOM 1274 N N . LYS A 1 166 ? 3.827 -8.312 -17.475 1.00 64.44 166 LYS A N 1
ATOM 1275 C CA . LYS A 1 166 ? 2.967 -8.983 -16.493 1.00 64.44 166 LYS A CA 1
ATOM 1276 C C . LYS A 1 166 ? 3.719 -10.159 -15.864 1.00 64.44 166 LYS A C 1
ATOM 1278 O O . LYS A 1 166 ? 3.910 -11.189 -16.503 1.00 64.44 166 LYS A O 1
ATOM 1283 N N . CYS A 1 167 ? 4.120 -10.017 -14.607 1.00 65.81 167 CYS A N 1
ATOM 1284 C CA . CYS A 1 167 ? 4.628 -11.126 -13.807 1.00 65.81 167 CYS A CA 1
ATOM 1285 C C . CYS A 1 167 ? 3.452 -11.800 -13.094 1.00 65.81 167 CYS A C 1
ATOM 1287 O O . CYS A 1 167 ? 2.718 -11.137 -12.360 1.00 65.81 167 CYS A O 1
ATOM 1289 N N . LYS A 1 168 ? 3.271 -13.112 -13.291 1.00 72.06 168 LYS A N 1
ATOM 1290 C CA . LYS A 1 168 ? 2.363 -13.907 -12.454 1.00 72.06 168 LYS A CA 1
ATOM 1291 C C . LYS A 1 168 ? 2.992 -13.999 -11.053 1.00 72.06 168 LYS A C 1
ATOM 1293 O O . LYS A 1 168 ? 4.139 -14.445 -10.966 1.00 72.06 168 LYS A O 1
ATOM 1298 N N . PRO A 1 169 ? 2.306 -13.576 -9.973 1.00 76.38 169 PRO A N 1
ATOM 1299 C CA . PRO A 1 169 ? 2.789 -13.823 -8.619 1.00 76.38 169 PRO A CA 1
ATOM 1300 C C . PRO A 1 169 ? 3.006 -15.321 -8.397 1.00 76.38 169 PRO A C 1
ATOM 1302 O O . PRO A 1 169 ? 2.292 -16.146 -8.974 1.00 76.38 169 PRO A O 1
ATOM 1305 N N . ARG A 1 170 ? 3.983 -15.676 -7.558 1.00 83.25 170 ARG A N 1
ATOM 1306 C CA . ARG A 1 170 ? 4.146 -17.068 -7.126 1.00 83.25 170 ARG A CA 1
ATOM 1307 C C . ARG A 1 170 ? 2.884 -17.532 -6.395 1.00 83.25 170 ARG A C 1
ATOM 1309 O O . ARG A 1 170 ? 2.198 -16.723 -5.775 1.00 83.25 170 ARG A O 1
ATOM 1316 N N . GLU A 1 171 ? 2.589 -18.825 -6.450 1.00 82.75 171 GLU A N 1
ATOM 1317 C CA . GLU A 1 171 ? 1.394 -19.388 -5.800 1.00 82.75 171 GLU A CA 1
ATOM 1318 C C . GLU A 1 171 ? 1.442 -19.260 -4.270 1.00 82.75 171 GLU A C 1
ATOM 1320 O O . GLU A 1 171 ? 0.405 -19.117 -3.631 1.00 82.75 171 GLU A O 1
ATOM 1325 N N . ASP A 1 172 ? 2.646 -19.216 -3.693 1.00 86.56 172 ASP A N 1
ATOM 1326 C CA . ASP A 1 172 ? 2.918 -19.003 -2.268 1.00 86.56 172 ASP A CA 1
ATOM 1327 C C . ASP A 1 172 ? 3.073 -17.518 -1.880 1.00 86.56 172 ASP A C 1
ATOM 1329 O O . ASP A 1 172 ? 3.429 -17.200 -0.741 1.00 86.56 172 ASP A O 1
ATOM 1333 N N . ALA A 1 173 ? 2.834 -16.584 -2.809 1.00 86.56 173 ALA A N 1
ATOM 1334 C CA . ALA A 1 173 ? 3.043 -15.166 -2.554 1.00 86.56 173 ALA A CA 1
ATOM 1335 C C . ALA A 1 173 ? 2.078 -14.638 -1.482 1.00 86.56 173 ALA A C 1
ATOM 1337 O O . ALA A 1 173 ? 0.856 -14.734 -1.597 1.00 86.56 173 ALA A O 1
ATOM 1338 N N . LYS A 1 174 ? 2.635 -13.983 -0.457 1.00 88.69 174 LYS A N 1
ATOM 1339 C CA . LYS A 1 174 ? 1.847 -13.208 0.506 1.00 88.69 174 LYS A CA 1
ATOM 1340 C C . LYS A 1 174 ? 1.376 -11.924 -0.162 1.00 88.69 174 LYS A C 1
ATOM 1342 O O . LYS A 1 174 ? 2.190 -11.078 -0.526 1.00 88.69 174 LYS A O 1
ATOM 1347 N N . ILE A 1 175 ? 0.064 -11.771 -0.301 1.00 88.75 175 ILE A N 1
ATOM 1348 C CA . ILE A 1 175 ? -0.526 -10.612 -0.969 1.00 88.75 175 ILE A CA 1
ATOM 1349 C C . ILE A 1 175 ? -1.080 -9.645 0.080 1.00 88.75 175 ILE A C 1
ATOM 1351 O O . ILE A 1 175 ? -1.982 -9.984 0.849 1.00 88.75 175 ILE A O 1
ATOM 1355 N N . LEU A 1 176 ? -0.556 -8.421 0.081 1.00 89.62 176 LEU A N 1
ATOM 1356 C CA . LEU A 1 176 ? -1.081 -7.293 0.849 1.00 89.62 176 LEU A CA 1
ATOM 1357 C C . LEU A 1 176 ? -1.808 -6.353 -0.116 1.00 89.62 176 LEU A C 1
ATOM 1359 O O . LEU A 1 176 ? -1.247 -5.964 -1.138 1.00 89.62 176 LEU A O 1
ATOM 1363 N N . HIS A 1 177 ? -3.053 -5.995 0.191 1.00 87.56 177 HIS A N 1
ATOM 1364 C CA . HIS A 1 177 ? -3.868 -5.128 -0.661 1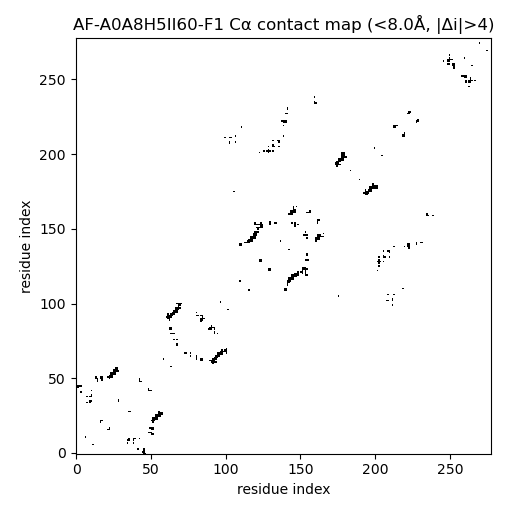.00 87.56 177 HIS A CA 1
ATOM 1365 C C . HIS A 1 177 ? -4.288 -3.870 0.099 1.00 87.56 177 HIS A C 1
ATOM 1367 O O . HIS A 1 177 ? -4.950 -3.975 1.128 1.00 87.56 177 HIS A O 1
ATOM 1373 N N . ILE A 1 178 ? -3.927 -2.694 -0.419 1.00 88.50 178 ILE A N 1
ATOM 1374 C CA . ILE A 1 178 ? -4.321 -1.385 0.119 1.00 88.50 178 ILE A CA 1
ATOM 1375 C C . ILE A 1 178 ? -5.219 -0.702 -0.911 1.00 88.50 178 ILE A C 1
ATOM 1377 O O . ILE A 1 178 ? -4.812 -0.518 -2.060 1.00 88.50 178 ILE A O 1
ATOM 1381 N N . ASN A 1 179 ? -6.447 -0.359 -0.526 1.00 82.81 179 ASN A N 1
ATOM 1382 C CA . ASN A 1 179 ? -7.380 0.346 -1.400 1.00 82.81 179 ASN A CA 1
ATOM 1383 C C . ASN A 1 179 ? -8.443 1.089 -0.591 1.00 82.81 179 ASN A C 1
ATOM 1385 O O . ASN A 1 179 ? -8.878 0.584 0.438 1.00 82.81 179 ASN A O 1
ATOM 1389 N N . LEU A 1 180 ? -8.896 2.242 -1.079 1.00 76.81 180 LEU A N 1
ATOM 1390 C CA . LEU A 1 180 ? -9.945 3.041 -0.436 1.00 76.81 180 LEU A CA 1
ATOM 1391 C C . LEU A 1 180 ? -11.340 2.776 -1.022 1.00 76.81 180 LEU A C 1
ATOM 1393 O O . LEU A 1 180 ? -12.321 3.235 -0.457 1.00 76.81 180 LEU A O 1
ATOM 1397 N N . ASP A 1 181 ? -11.441 2.101 -2.172 1.00 67.88 181 ASP A N 1
ATOM 1398 C CA . ASP A 1 181 ? -12.701 2.005 -2.917 1.00 67.88 181 ASP A CA 1
ATOM 1399 C C . ASP A 1 181 ? -13.769 1.171 -2.170 1.00 67.88 181 ASP A C 1
ATOM 1401 O O . ASP A 1 181 ? -13.635 -0.060 -2.095 1.00 67.88 181 ASP A O 1
ATOM 1405 N N . PRO A 1 182 ? -14.849 1.804 -1.667 1.00 51.03 182 PRO A N 1
ATOM 1406 C CA . PRO A 1 182 ? -15.886 1.121 -0.902 1.00 51.03 182 PRO A CA 1
ATOM 1407 C C . PRO A 1 182 ? -16.748 0.209 -1.784 1.00 51.03 182 PRO A C 1
ATOM 1409 O O . PRO A 1 182 ? -17.308 -0.768 -1.286 1.00 51.03 182 PRO A O 1
ATOM 1412 N N . LEU A 1 183 ? -16.825 0.467 -3.099 1.00 50.78 183 LEU A N 1
ATOM 1413 C CA . LEU A 1 183 ? -17.646 -0.307 -4.035 1.00 50.78 183 LEU A CA 1
ATOM 1414 C C . LEU A 1 183 ? -17.071 -1.706 -4.279 1.00 50.78 183 LEU A C 1
ATOM 1416 O O . LEU A 1 183 ? -17.805 -2.625 -4.636 1.00 50.78 183 LEU A O 1
ATOM 1420 N N . LYS A 1 184 ? -15.775 -1.916 -4.016 1.00 61.25 184 LYS A N 1
ATOM 1421 C CA . LYS A 1 184 ? -15.129 -3.230 -4.170 1.00 61.25 184 LYS A CA 1
ATOM 1422 C C . LYS A 1 184 ? -15.541 -4.257 -3.122 1.00 61.25 184 LYS A C 1
ATOM 1424 O O . LYS A 1 184 ? -15.293 -5.440 -3.331 1.00 61.25 184 LYS A O 1
ATOM 1429 N N . SER A 1 185 ? -16.174 -3.837 -2.028 1.00 52.41 185 SER A N 1
ATOM 1430 C CA . SER A 1 185 ? -16.737 -4.763 -1.038 1.00 52.41 185 SER A CA 1
ATOM 1431 C C . SER A 1 185 ? -17.886 -5.609 -1.610 1.00 52.41 185 SER A C 1
ATOM 1433 O O . SER A 1 185 ? -18.036 -6.762 -1.216 1.00 52.41 185 SER A O 1
ATOM 1435 N N . ASN A 1 186 ? -18.616 -5.078 -2.601 1.00 47.50 186 ASN A N 1
ATOM 1436 C CA . ASN A 1 186 ? -19.800 -5.703 -3.204 1.00 47.50 186 ASN A CA 1
ATOM 1437 C C . ASN A 1 186 ? -19.603 -6.139 -4.672 1.00 47.50 186 ASN A C 1
ATOM 1439 O O . ASN A 1 186 ? -20.562 -6.563 -5.315 1.00 47.50 186 ASN A O 1
ATOM 1443 N N . ILE A 1 187 ? -18.385 -6.043 -5.228 1.00 53.81 187 ILE A N 1
ATOM 1444 C CA . ILE A 1 187 ? -18.091 -6.430 -6.619 1.00 53.81 187 ILE A CA 1
ATOM 1445 C C . ILE A 1 187 ? -17.338 -7.776 -6.642 1.00 53.81 187 ILE A C 1
ATOM 1447 O O . ILE A 1 187 ? -16.144 -7.811 -6.335 1.00 53.81 187 ILE A O 1
ATOM 1451 N N . PRO A 1 188 ? -17.975 -8.884 -7.073 1.00 49.06 188 PRO A N 1
ATOM 1452 C CA . PRO A 1 188 ? -17.365 -10.222 -7.078 1.00 49.06 188 PRO A CA 1
ATOM 1453 C C . PRO A 1 188 ? -16.220 -10.412 -8.096 1.00 49.06 188 PRO A C 1
ATOM 1455 O O . PRO A 1 188 ? -15.548 -11.438 -8.084 1.00 49.06 188 PRO A O 1
ATOM 1458 N N . LEU A 1 189 ? -15.952 -9.427 -8.963 1.00 47.03 189 LEU A N 1
ATOM 1459 C CA . LEU A 1 189 ? -14.962 -9.504 -10.051 1.00 47.03 189 LEU A CA 1
ATOM 1460 C C . LEU A 1 189 ? -13.491 -9.309 -9.622 1.00 47.03 189 LEU A C 1
ATOM 1462 O O . LEU A 1 189 ? -12.600 -9.487 -10.448 1.00 47.03 189 LEU A O 1
ATOM 1466 N N . TYR A 1 190 ? -13.203 -8.971 -8.359 1.00 56.03 190 TYR A N 1
ATOM 1467 C CA . TYR A 1 190 ? -11.834 -8.705 -7.877 1.00 56.03 190 TYR A CA 1
ATOM 1468 C C . TYR A 1 190 ? -11.398 -9.645 -6.741 1.00 56.03 190 TYR A C 1
ATOM 1470 O O . TYR A 1 190 ? -10.902 -9.206 -5.699 1.00 56.03 190 TYR A O 1
ATOM 1478 N N . TYR A 1 191 ? -11.542 -10.960 -6.941 1.00 62.16 191 TYR A N 1
ATOM 1479 C CA . TYR A 1 191 ? -11.022 -11.958 -6.003 1.00 62.16 191 TYR A CA 1
ATOM 1480 C C . TYR A 1 191 ? -9.500 -12.108 -6.143 1.00 62.16 191 TYR A C 1
ATOM 1482 O O . TYR A 1 191 ? -8.984 -13.020 -6.784 1.00 62.16 191 TYR A O 1
ATOM 1490 N N . ILE A 1 192 ? -8.757 -11.183 -5.538 1.00 71.00 192 ILE A N 1
ATOM 1491 C CA . ILE A 1 192 ? -7.340 -11.395 -5.239 1.00 71.00 192 ILE A CA 1
ATOM 1492 C C . ILE A 1 192 ? -7.286 -12.080 -3.868 1.00 71.00 192 ILE A C 1
ATOM 1494 O O . ILE A 1 192 ? -7.827 -11.499 -2.918 1.00 71.00 192 ILE A O 1
ATOM 1498 N N . PRO A 1 193 ? -6.662 -13.264 -3.715 1.00 74.31 193 PRO A N 1
ATOM 1499 C CA . PRO A 1 193 ? -6.535 -13.965 -2.436 1.00 74.31 193 PRO A CA 1
ATOM 1500 C C . PRO A 1 193 ? -5.514 -13.261 -1.522 1.00 74.31 193 PRO A C 1
ATOM 1502 O O . PRO A 1 193 ? -4.432 -13.762 -1.234 1.00 74.31 193 PRO A O 1
ATOM 1505 N N . ALA A 1 194 ? -5.850 -12.043 -1.093 1.00 81.31 194 ALA A N 1
ATOM 1506 C CA . ALA A 1 194 ? -5.008 -11.220 -0.243 1.00 81.31 194 ALA A CA 1
ATOM 1507 C C . ALA A 1 194 ? -4.963 -11.773 1.183 1.00 81.31 194 ALA A C 1
ATOM 1509 O O . ALA A 1 194 ? -6.004 -11.957 1.818 1.00 81.31 194 ALA A O 1
ATOM 1510 N N . THR A 1 195 ? -3.747 -11.970 1.691 1.00 84.62 195 THR A N 1
ATOM 1511 C CA . THR A 1 195 ? -3.466 -12.323 3.085 1.00 84.62 195 THR A CA 1
ATOM 1512 C C . THR A 1 195 ? -3.934 -11.219 4.030 1.00 84.62 195 THR A C 1
ATOM 1514 O O . THR A 1 195 ? -4.423 -11.510 5.117 1.00 84.62 195 THR A O 1
ATOM 1517 N N . ARG A 1 196 ? -3.807 -9.948 3.619 1.00 83.25 196 ARG A N 1
ATOM 1518 C CA . ARG A 1 196 ? -4.332 -8.786 4.353 1.00 83.25 196 ARG A CA 1
ATOM 1519 C C . ARG A 1 196 ? -4.935 -7.759 3.403 1.00 83.25 196 ARG A C 1
ATOM 1521 O O . ARG A 1 196 ? -4.405 -7.526 2.314 1.00 83.25 196 ARG A O 1
ATOM 1528 N N . ARG A 1 197 ? -6.036 -7.140 3.833 1.00 83.88 197 ARG A N 1
ATOM 1529 C CA . ARG A 1 197 ? -6.724 -6.058 3.119 1.00 83.88 197 ARG A CA 1
ATOM 1530 C C . ARG A 1 197 ? -6.809 -4.839 4.027 1.00 83.88 197 ARG A C 1
ATOM 1532 O O . ARG A 1 197 ? -7.299 -4.944 5.145 1.00 83.88 197 ARG A O 1
ATOM 1539 N N . TYR A 1 198 ? -6.354 -3.704 3.521 1.00 83.75 198 TYR A N 1
ATOM 1540 C CA . TYR A 1 198 ? -6.363 -2.425 4.208 1.00 83.75 198 TYR A CA 1
ATOM 1541 C C . TYR A 1 198 ? -7.281 -1.473 3.458 1.00 83.75 198 TYR A C 1
ATOM 1543 O O . TYR A 1 198 ? -7.012 -1.120 2.307 1.00 83.75 198 TYR A O 1
ATOM 1551 N N . HIS A 1 199 ? -8.365 -1.074 4.120 1.00 83.25 199 HIS A N 1
ATOM 1552 C CA . HIS A 1 199 ? -9.270 -0.058 3.607 1.00 83.25 199 HIS A CA 1
ATOM 1553 C C . HIS A 1 199 ? -8.720 1.330 3.952 1.00 83.25 199 HIS A C 1
ATOM 1555 O O . HIS A 1 199 ? -8.960 1.846 5.045 1.00 83.25 199 HIS A O 1
ATOM 1561 N N . ALA A 1 200 ? -7.898 1.889 3.065 1.00 84.56 200 ALA A N 1
ATOM 1562 C CA . ALA A 1 200 ? -7.166 3.126 3.321 1.00 84.56 200 ALA A CA 1
ATOM 1563 C C . ALA A 1 200 ? -6.838 3.880 2.030 1.00 84.56 200 ALA A C 1
ATOM 1565 O O . ALA A 1 200 ? -6.644 3.274 0.973 1.00 84.56 200 ALA A O 1
ATOM 1566 N N . ASP A 1 201 ? -6.725 5.207 2.143 1.00 87.56 201 ASP A N 1
ATOM 1567 C CA . ASP A 1 201 ? -6.156 6.036 1.085 1.00 87.56 201 ASP A CA 1
ATOM 1568 C C . ASP A 1 201 ? -4.693 5.642 0.858 1.00 87.56 201 ASP A C 1
ATOM 1570 O O . ASP A 1 201 ? -3.910 5.542 1.804 1.00 87.56 201 ASP A O 1
ATOM 1574 N N . VAL A 1 202 ? -4.330 5.401 -0.402 1.00 89.06 202 VAL A N 1
ATOM 1575 C CA . VAL A 1 202 ? -2.996 4.899 -0.754 1.00 89.06 202 VAL A CA 1
ATOM 1576 C C . VAL A 1 202 ? -1.925 5.957 -0.495 1.00 89.06 202 VAL A C 1
ATOM 1578 O O . VAL A 1 202 ? -0.854 5.613 -0.004 1.00 89.06 202 VAL A O 1
ATOM 1581 N N . GLY A 1 203 ? -2.202 7.233 -0.779 1.00 89.62 203 GLY A N 1
ATOM 1582 C CA . GLY A 1 203 ? -1.255 8.322 -0.536 1.00 89.62 203 GLY A CA 1
ATOM 1583 C C . GLY A 1 203 ? -0.961 8.488 0.952 1.00 89.62 203 GLY A C 1
ATOM 1584 O O . GLY A 1 203 ? 0.200 8.514 1.356 1.00 89.62 203 GLY A O 1
ATOM 1585 N N . VAL A 1 204 ? -2.009 8.505 1.780 1.00 89.75 204 VAL A N 1
ATOM 1586 C CA . VAL A 1 204 ? -1.879 8.553 3.244 1.00 89.75 204 VAL A CA 1
ATOM 1587 C C . VAL A 1 204 ? -1.140 7.323 3.768 1.00 89.75 204 VAL A C 1
ATOM 1589 O O . VAL A 1 204 ? -0.220 7.471 4.570 1.00 89.75 204 VAL A O 1
ATOM 1592 N N . ALA A 1 205 ? -1.491 6.121 3.305 1.00 91.25 205 ALA A N 1
ATOM 1593 C CA . ALA A 1 205 ? -0.831 4.892 3.740 1.00 91.25 205 ALA A CA 1
ATOM 1594 C C . ALA A 1 205 ? 0.667 4.893 3.397 1.00 91.25 205 ALA A C 1
ATOM 1596 O O . ALA A 1 205 ? 1.487 4.560 4.249 1.00 91.25 205 ALA A O 1
ATOM 1597 N N . LEU A 1 206 ? 1.044 5.305 2.181 1.00 93.62 206 LEU A N 1
ATOM 1598 C CA . LEU A 1 206 ? 2.449 5.397 1.774 1.00 93.62 206 LEU A CA 1
ATOM 1599 C C . LEU A 1 206 ? 3.222 6.424 2.603 1.00 93.62 206 LEU A C 1
ATOM 1601 O O . LEU A 1 206 ? 4.317 6.114 3.066 1.00 93.62 206 LEU A O 1
ATOM 1605 N N . LYS A 1 207 ? 2.634 7.598 2.859 1.00 93.62 207 LYS A N 1
ATOM 1606 C CA . LYS A 1 207 ? 3.244 8.616 3.722 1.00 93.62 207 LYS A CA 1
ATOM 1607 C C . LYS A 1 207 ? 3.540 8.062 5.118 1.00 93.62 207 LYS A C 1
ATOM 1609 O O . LYS A 1 207 ? 4.649 8.201 5.623 1.00 93.62 207 LYS A O 1
ATOM 1614 N N . GLN A 1 208 ? 2.575 7.361 5.710 1.00 91.88 208 GLN A N 1
ATOM 1615 C CA . GLN A 1 208 ? 2.737 6.737 7.024 1.00 91.88 208 GLN A CA 1
ATOM 1616 C C . GLN A 1 208 ? 3.791 5.621 7.027 1.00 91.88 208 GLN A C 1
ATOM 1618 O O . GLN A 1 208 ? 4.553 5.492 7.982 1.00 91.88 208 GLN A O 1
ATOM 1623 N N . LEU A 1 209 ? 3.862 4.820 5.959 1.00 93.25 209 LEU A N 1
ATOM 1624 C CA . LEU A 1 209 ? 4.903 3.804 5.796 1.00 93.25 209 LEU A CA 1
ATOM 1625 C C . LEU A 1 209 ? 6.296 4.447 5.719 1.00 93.25 209 LEU A C 1
ATOM 1627 O O . LEU A 1 209 ? 7.212 3.987 6.398 1.00 93.25 209 LEU A O 1
ATOM 1631 N N . ASN A 1 210 ? 6.446 5.532 4.957 1.00 94.88 210 ASN A N 1
ATOM 1632 C CA . ASN A 1 210 ? 7.698 6.286 4.862 1.00 94.88 210 ASN A CA 1
ATOM 1633 C C . ASN A 1 210 ? 8.109 6.901 6.205 1.00 94.88 210 ASN A C 1
ATOM 1635 O O . ASN A 1 210 ? 9.272 6.797 6.603 1.00 94.88 210 ASN A O 1
ATOM 1639 N N . GLU A 1 211 ? 7.163 7.507 6.926 1.00 93.44 211 GLU A N 1
ATOM 1640 C CA . GLU A 1 211 ? 7.387 8.037 8.276 1.00 93.44 211 GLU A CA 1
ATOM 1641 C C . GLU A 1 211 ? 7.853 6.930 9.231 1.00 93.44 211 GLU A C 1
ATOM 1643 O O . GLU A 1 211 ? 8.869 7.090 9.909 1.00 93.44 211 GLU A O 1
ATOM 1648 N N . TYR A 1 212 ? 7.192 5.770 9.218 1.00 92.12 212 TYR A N 1
ATOM 1649 C CA . TYR A 1 212 ? 7.562 4.634 10.059 1.00 92.12 212 TYR A CA 1
ATOM 1650 C C . TYR A 1 212 ? 8.965 4.092 9.738 1.00 92.12 212 TYR A C 1
ATOM 1652 O O . TYR A 1 212 ? 9.751 3.826 10.650 1.00 92.12 212 TYR A O 1
ATOM 1660 N N . VAL A 1 213 ? 9.318 3.962 8.453 1.00 92.88 213 VAL A N 1
ATOM 1661 C CA . VAL A 1 213 ? 10.670 3.547 8.035 1.00 92.88 213 VAL A CA 1
ATOM 1662 C C . VAL A 1 213 ? 11.720 4.535 8.538 1.00 92.88 213 VAL A C 1
ATOM 1664 O O . VAL A 1 213 ? 12.755 4.111 9.051 1.00 92.88 213 VAL A O 1
ATOM 1667 N N . ARG A 1 214 ? 11.446 5.841 8.445 1.00 92.31 214 ARG A N 1
ATOM 1668 C CA . ARG A 1 214 ? 12.364 6.896 8.892 1.00 92.31 214 ARG A CA 1
ATOM 1669 C C . ARG A 1 214 ? 12.548 6.911 10.408 1.00 92.31 214 ARG A C 1
ATOM 1671 O O . ARG A 1 214 ? 13.667 7.095 10.872 1.00 92.31 214 ARG A O 1
ATOM 1678 N N . MET A 1 215 ? 11.467 6.739 11.167 1.00 90.44 215 MET A N 1
ATOM 1679 C CA . MET A 1 215 ? 11.491 6.788 12.633 1.00 90.44 215 MET A CA 1
ATOM 1680 C C . MET A 1 215 ? 12.032 5.507 13.274 1.00 90.44 215 MET A C 1
ATOM 1682 O O . MET A 1 215 ? 12.440 5.522 14.432 1.00 90.44 215 MET A O 1
ATOM 1686 N N . SER A 1 216 ? 12.030 4.388 12.550 1.00 89.62 216 SER A N 1
ATOM 1687 C CA . SER A 1 216 ? 12.532 3.120 13.064 1.00 89.62 216 SER A CA 1
ATOM 1688 C C . SER A 1 216 ? 14.045 3.001 12.877 1.00 89.62 216 SER A C 1
ATOM 1690 O O . SER A 1 216 ? 14.534 2.902 11.751 1.00 89.62 216 SER A O 1
ATOM 1692 N N . ASP A 1 217 ? 14.801 2.886 13.971 1.00 87.88 217 ASP A N 1
ATOM 1693 C CA . ASP A 1 217 ? 16.250 2.614 13.926 1.00 87.88 217 ASP A CA 1
ATOM 1694 C C . ASP A 1 217 ? 16.589 1.347 13.127 1.00 87.88 217 ASP A C 1
ATOM 1696 O O . ASP A 1 217 ? 17.617 1.270 12.453 1.00 87.88 217 ASP A O 1
ATOM 1700 N N . LYS A 1 218 ? 15.694 0.352 13.175 1.00 87.44 218 LYS A N 1
ATOM 1701 C CA . LYS A 1 218 ? 15.853 -0.921 12.469 1.00 87.44 218 LYS A CA 1
ATOM 1702 C C . LYS A 1 218 ? 15.748 -0.755 10.952 1.00 87.44 218 LYS A C 1
ATOM 1704 O O . LYS A 1 218 ? 16.484 -1.416 10.224 1.00 87.44 218 LYS A O 1
ATOM 1709 N N . TYR A 1 219 ? 14.822 0.077 10.477 1.00 90.38 219 TYR A N 1
ATOM 1710 C CA . TYR A 1 219 ? 14.481 0.163 9.054 1.00 90.38 219 TYR A CA 1
ATOM 1711 C C . TYR A 1 219 ? 15.111 1.368 8.348 1.00 90.38 219 TYR A C 1
ATOM 1713 O O . TYR A 1 219 ? 15.420 1.274 7.165 1.00 90.38 219 TYR A O 1
ATOM 1721 N N . SER A 1 220 ? 15.403 2.453 9.066 1.00 90.69 220 SER A N 1
ATOM 1722 C CA . SER A 1 220 ? 16.000 3.680 8.514 1.00 90.69 220 SER A CA 1
ATOM 1723 C C . SER A 1 220 ? 17.346 3.457 7.816 1.00 90.69 220 SER A C 1
ATOM 1725 O O . SER A 1 220 ? 17.697 4.190 6.895 1.00 90.69 220 SER A O 1
ATOM 1727 N N . ARG A 1 221 ? 18.101 2.428 8.226 1.00 90.19 221 ARG A N 1
ATOM 1728 C CA . ARG A 1 221 ? 19.420 2.089 7.666 1.00 90.19 221 ARG A CA 1
ATOM 1729 C C . ARG A 1 221 ? 19.399 0.937 6.665 1.00 90.19 221 ARG A C 1
ATOM 1731 O O . ARG A 1 221 ? 20.455 0.625 6.119 1.00 90.19 221 ARG A O 1
ATOM 1738 N N . LEU A 1 222 ? 18.238 0.329 6.393 1.00 88.06 222 LEU A N 1
ATOM 1739 C CA . LEU A 1 222 ? 18.115 -0.776 5.428 1.00 88.06 222 LEU A CA 1
ATOM 1740 C C . LEU A 1 222 ? 18.725 -0.409 4.077 1.00 88.06 222 LEU A C 1
ATOM 1742 O O . LEU A 1 222 ? 19.385 -1.241 3.456 1.00 88.06 222 LEU A O 1
ATOM 1746 N N . ALA A 1 223 ? 18.537 0.849 3.662 1.00 87.06 223 ALA A N 1
ATOM 1747 C CA . ALA A 1 223 ? 18.968 1.332 2.363 1.00 87.06 223 ALA A CA 1
ATOM 1748 C C . ALA A 1 223 ? 20.491 1.232 2.127 1.00 87.06 223 ALA A C 1
ATOM 1750 O O . ALA A 1 223 ? 20.955 1.063 1.000 1.00 87.06 223 ALA A O 1
ATOM 1751 N N . SER A 1 224 ? 21.265 1.289 3.209 1.00 90.00 224 SER A N 1
ATOM 1752 C CA . SER A 1 224 ? 22.729 1.316 3.174 1.00 90.00 224 SER A CA 1
ATOM 1753 C C . SER A 1 224 ? 23.363 -0.009 3.597 1.00 90.00 224 SER A C 1
ATOM 1755 O O . SER A 1 224 ? 24.585 -0.113 3.648 1.00 90.00 224 SER A O 1
ATOM 1757 N N . GLN A 1 225 ? 22.557 -1.016 3.940 1.00 90.75 225 GLN A N 1
ATOM 1758 C CA . GLN A 1 225 ? 23.038 -2.299 4.444 1.00 90.75 225 GLN A CA 1
ATOM 1759 C C . GLN A 1 225 ? 23.181 -3.335 3.330 1.00 90.75 225 GLN A C 1
ATOM 1761 O O . GLN A 1 225 ? 22.439 -3.348 2.345 1.00 90.75 225 GLN A O 1
ATOM 1766 N N . GLU A 1 226 ? 24.110 -4.269 3.517 1.00 89.19 226 GLU A N 1
ATOM 1767 C CA . GLU A 1 226 ? 24.116 -5.503 2.739 1.00 89.19 226 GLU A CA 1
ATOM 1768 C C . GLU A 1 226 ? 22.968 -6.418 3.188 1.00 89.19 226 GLU A C 1
ATOM 1770 O O . GLU A 1 226 ? 22.631 -6.452 4.372 1.00 89.19 226 GLU A O 1
ATOM 1775 N N . PRO A 1 227 ? 22.347 -7.191 2.282 1.00 87.94 227 PRO A N 1
ATOM 1776 C CA . PRO A 1 227 ? 22.646 -7.327 0.853 1.00 87.94 227 PRO A CA 1
ATOM 1777 C C . PRO A 1 227 ? 21.938 -6.302 -0.062 1.00 87.94 227 PRO A C 1
ATOM 1779 O O . PRO A 1 227 ? 21.809 -6.540 -1.266 1.00 87.94 227 PRO A O 1
ATOM 1782 N N . TYR A 1 228 ? 21.334 -5.237 0.477 1.00 88.88 228 TYR A N 1
ATOM 1783 C CA . TYR A 1 228 ? 20.517 -4.328 -0.329 1.00 88.88 228 TYR A CA 1
ATOM 1784 C C . TYR A 1 228 ? 21.359 -3.429 -1.226 1.00 88.88 228 TYR A C 1
ATOM 1786 O O . TYR A 1 228 ? 21.103 -3.402 -2.429 1.00 88.88 228 TYR A O 1
AT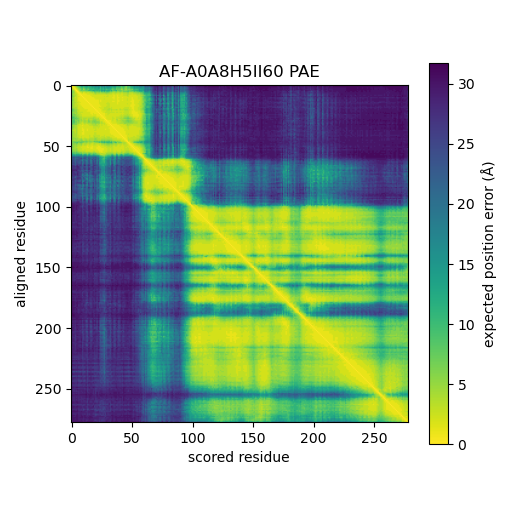OM 1794 N N . ILE A 1 229 ? 22.382 -2.766 -0.682 1.00 90.62 229 ILE A N 1
ATOM 1795 C CA . ILE A 1 229 ? 23.209 -1.825 -1.448 1.00 90.62 229 ILE A CA 1
ATOM 1796 C C . ILE A 1 229 ? 23.884 -2.496 -2.656 1.00 90.62 229 ILE A C 1
ATOM 1798 O O . ILE A 1 229 ? 23.771 -1.996 -3.777 1.00 90.62 229 ILE A O 1
ATOM 1802 N N . SER A 1 230 ? 24.464 -3.692 -2.486 1.00 91.06 230 SER A N 1
ATOM 1803 C CA . SER A 1 230 ? 25.039 -4.460 -3.599 1.00 91.06 230 SER A CA 1
ATOM 1804 C C . SER A 1 230 ? 24.004 -4.809 -4.669 1.00 91.06 230 SER A C 1
ATOM 1806 O O . SER A 1 230 ? 24.264 -4.692 -5.868 1.00 91.06 230 SER A O 1
ATOM 1808 N N . ARG A 1 231 ? 22.790 -5.202 -4.270 1.00 86.56 231 ARG A N 1
ATOM 1809 C CA . ARG A 1 231 ? 21.717 -5.504 -5.230 1.00 86.56 231 ARG A CA 1
ATOM 1810 C C . ARG A 1 231 ? 21.190 -4.265 -5.934 1.00 86.56 231 ARG A C 1
ATOM 1812 O O . ARG A 1 231 ? 20.852 -4.343 -7.111 1.00 86.56 231 ARG A O 1
ATOM 1819 N N . TRP A 1 232 ? 21.111 -3.146 -5.229 1.00 90.06 232 TRP A N 1
ATOM 1820 C CA . TRP A 1 232 ? 20.680 -1.871 -5.780 1.00 90.06 232 TRP A CA 1
ATOM 1821 C C . TRP A 1 232 ? 21.640 -1.382 -6.867 1.00 90.06 232 TRP A C 1
ATOM 1823 O O . TRP A 1 232 ? 21.202 -0.972 -7.944 1.00 90.06 232 TRP A O 1
ATOM 1833 N N . ASN A 1 233 ? 22.944 -1.534 -6.625 1.00 91.88 233 ASN A N 1
ATOM 1834 C CA . ASN A 1 233 ? 23.991 -1.265 -7.608 1.00 91.88 233 ASN A CA 1
ATOM 1835 C C . ASN A 1 233 ? 23.885 -2.210 -8.810 1.00 91.88 233 ASN A C 1
ATOM 1837 O O . ASN A 1 233 ? 23.850 -1.745 -9.948 1.00 91.88 233 ASN A O 1
ATOM 1841 N N . LYS A 1 234 ? 23.713 -3.518 -8.574 1.00 91.56 234 LYS A N 1
ATOM 1842 C CA . LYS A 1 234 ? 23.502 -4.497 -9.651 1.00 91.56 234 LYS A CA 1
ATOM 1843 C C . LYS A 1 234 ? 22.288 -4.151 -10.522 1.00 91.56 234 LYS A C 1
ATOM 1845 O O . LYS A 1 234 ? 22.382 -4.172 -11.745 1.00 91.56 234 LYS A O 1
ATOM 1850 N N . LEU A 1 235 ? 21.160 -3.785 -9.908 1.00 89.88 235 LEU A N 1
ATOM 1851 C CA . LEU A 1 235 ? 19.959 -3.375 -10.638 1.00 89.88 235 LEU A CA 1
ATOM 1852 C C . LEU A 1 235 ? 20.204 -2.101 -11.460 1.00 89.88 235 LEU A C 1
ATOM 1854 O O . LEU A 1 235 ? 19.699 -1.981 -12.573 1.00 89.88 235 LEU A O 1
ATOM 1858 N N . ALA A 1 236 ? 20.987 -1.151 -10.940 1.00 91.12 236 ALA A N 1
ATOM 1859 C CA . ALA A 1 236 ? 21.366 0.049 -11.681 1.00 91.12 236 ALA A CA 1
ATOM 1860 C C . ALA A 1 236 ? 22.235 -0.281 -12.910 1.00 91.12 236 ALA A C 1
ATOM 1862 O O . ALA A 1 236 ? 22.029 0.301 -13.975 1.00 91.12 236 ALA A O 1
ATOM 1863 N N . GLU A 1 237 ? 23.161 -1.235 -12.795 1.00 93.50 237 GLU A N 1
ATOM 1864 C CA . GLU A 1 237 ? 23.970 -1.715 -13.921 1.00 93.50 237 GLU A CA 1
ATOM 1865 C C . GLU A 1 237 ? 23.129 -2.436 -14.980 1.00 93.50 237 GLU A C 1
ATOM 1867 O O . GLU A 1 237 ? 23.272 -2.165 -16.173 1.00 93.50 237 GLU A O 1
ATOM 1872 N N . GLU A 1 238 ? 22.231 -3.331 -14.560 1.00 90.75 238 GLU A N 1
ATOM 1873 C CA . GLU A 1 238 ? 21.283 -4.013 -15.451 1.00 90.75 238 GLU A CA 1
ATOM 1874 C C . GLU A 1 238 ? 20.392 -3.002 -16.181 1.00 90.75 238 GLU A C 1
ATOM 1876 O O . GLU A 1 238 ? 20.230 -3.074 -17.400 1.00 90.75 238 GLU A O 1
ATOM 1881 N N . TYR A 1 239 ? 19.883 -2.005 -15.456 1.00 90.38 239 TYR A N 1
ATOM 1882 C CA . TYR A 1 239 ? 19.081 -0.935 -16.032 1.00 90.38 239 TYR A CA 1
ATOM 1883 C C . TYR A 1 239 ? 19.875 -0.094 -17.041 1.00 90.38 239 TYR A C 1
ATOM 1885 O O . TYR A 1 239 ? 19.375 0.204 -18.125 1.00 90.38 239 TYR A O 1
ATOM 1893 N N . LYS A 1 240 ? 21.143 0.224 -16.751 1.00 93.06 240 LYS A N 1
ATOM 1894 C CA . LYS A 1 240 ? 22.031 0.928 -17.690 1.00 93.06 240 LYS A CA 1
ATOM 1895 C C . LYS A 1 240 ? 22.256 0.123 -18.973 1.00 93.06 240 LYS A C 1
ATOM 1897 O O . LYS A 1 240 ? 22.226 0.694 -20.060 1.00 93.06 240 LYS A O 1
ATOM 1902 N N . LYS A 1 241 ? 22.448 -1.198 -18.868 1.00 92.19 241 LYS A N 1
ATOM 1903 C CA . LYS A 1 241 ? 22.565 -2.087 -20.038 1.00 92.19 241 LYS A CA 1
ATOM 1904 C C . LYS A 1 241 ? 21.292 -2.061 -20.885 1.00 92.19 241 LYS A C 1
ATOM 1906 O O . LYS A 1 241 ? 21.391 -1.926 -22.101 1.00 92.19 241 LYS A O 1
ATOM 1911 N N . LEU A 1 242 ? 20.123 -2.117 -20.246 1.00 88.25 242 LEU A N 1
ATOM 1912 C CA . LEU A 1 242 ? 18.827 -2.039 -20.924 1.00 88.25 242 LEU A CA 1
ATOM 1913 C C . LEU A 1 242 ? 18.652 -0.704 -21.663 1.00 88.25 242 LEU A C 1
ATOM 1915 O O . LEU A 1 242 ? 18.257 -0.700 -22.826 1.00 88.25 242 LEU A O 1
ATOM 1919 N N . LEU A 1 243 ? 18.999 0.421 -21.030 1.00 88.62 243 LEU A N 1
ATOM 1920 C CA . LEU A 1 243 ? 18.944 1.738 -21.673 1.00 88.62 243 LEU A CA 1
ATOM 1921 C C . LEU A 1 243 ? 19.892 1.843 -22.873 1.00 88.62 243 LEU A C 1
ATOM 1923 O O . LEU A 1 243 ? 19.506 2.385 -23.905 1.00 88.62 243 LEU A O 1
ATOM 1927 N N . ASN A 1 244 ? 21.104 1.293 -22.768 1.00 91.25 244 ASN A N 1
ATOM 1928 C CA . ASN A 1 244 ? 22.058 1.284 -23.877 1.00 91.25 244 ASN A CA 1
ATOM 1929 C C . ASN A 1 244 ? 21.545 0.458 -25.067 1.00 91.25 244 ASN A C 1
ATOM 1931 O O . ASN A 1 244 ? 21.648 0.903 -26.207 1.00 91.25 244 ASN A O 1
ATOM 1935 N N . GLN A 1 245 ? 20.962 -0.716 -24.811 1.00 89.06 245 GLN A N 1
ATOM 1936 C CA . GLN A 1 245 ? 20.339 -1.543 -25.852 1.00 89.06 245 GLN A CA 1
ATOM 1937 C C . GLN A 1 245 ? 19.155 -0.822 -26.507 1.00 89.06 245 GLN A C 1
ATOM 1939 O O . GLN A 1 245 ? 19.039 -0.801 -27.731 1.00 89.06 245 GLN A O 1
ATOM 1944 N N . ALA A 1 246 ? 18.302 -0.182 -25.703 1.00 86.56 246 ALA A N 1
ATOM 1945 C CA . ALA A 1 246 ? 17.184 0.602 -26.213 1.00 86.56 246 ALA A CA 1
ATOM 1946 C C . ALA A 1 246 ? 17.665 1.769 -27.090 1.00 86.56 246 ALA A C 1
ATOM 1948 O O . ALA A 1 246 ? 17.106 1.978 -28.160 1.00 86.56 246 ALA A O 1
ATOM 1949 N N . ALA A 1 247 ? 18.726 2.479 -26.690 1.00 87.31 247 ALA A N 1
ATOM 1950 C CA . ALA A 1 247 ? 19.307 3.576 -27.464 1.00 87.31 247 ALA A CA 1
ATOM 1951 C C . ALA A 1 247 ? 19.904 3.114 -28.805 1.00 87.31 247 ALA A C 1
ATOM 1953 O O . ALA A 1 247 ? 19.792 3.817 -29.805 1.00 87.31 247 ALA A O 1
ATOM 1954 N N . GLN A 1 248 ? 20.494 1.917 -28.867 1.00 88.00 248 GLN A N 1
ATOM 1955 C CA . GLN A 1 248 ? 20.964 1.347 -30.138 1.00 88.00 248 GLN A CA 1
ATOM 1956 C C . GLN A 1 248 ? 19.800 1.091 -31.107 1.00 88.00 248 GLN A C 1
ATOM 1958 O O . GLN A 1 248 ? 19.920 1.348 -32.301 1.00 88.00 248 GLN A O 1
ATOM 1963 N N . ALA A 1 249 ? 18.643 0.662 -30.595 1.00 85.81 249 ALA A N 1
ATOM 1964 C CA . ALA A 1 249 ? 17.446 0.436 -31.406 1.00 85.81 249 ALA A CA 1
ATOM 1965 C C . ALA A 1 249 ? 16.809 1.730 -31.957 1.00 85.81 249 ALA A C 1
ATOM 1967 O O . ALA A 1 249 ? 15.931 1.653 -32.821 1.00 85.81 249 ALA A O 1
ATOM 1968 N N . THR A 1 250 ? 17.226 2.910 -31.478 1.00 88.19 250 THR A N 1
ATOM 1969 C CA . THR A 1 250 ? 16.760 4.213 -31.980 1.00 88.19 250 THR A CA 1
ATOM 1970 C C . THR A 1 250 ? 17.677 4.812 -33.047 1.00 88.19 250 THR A C 1
ATOM 1972 O O . THR A 1 250 ? 17.543 5.996 -33.344 1.00 88.19 250 THR A O 1
ATOM 1975 N N . ALA A 1 251 ? 18.628 4.056 -33.599 1.00 86.50 251 ALA A N 1
ATOM 1976 C CA . ALA A 1 251 ? 19.435 4.508 -34.730 1.00 86.50 251 ALA A CA 1
ATOM 1977 C C . ALA A 1 251 ? 18.586 4.626 -36.011 1.00 86.50 251 ALA A C 1
ATOM 1979 O O . ALA A 1 251 ? 17.655 3.847 -36.228 1.00 86.50 251 ALA A O 1
ATOM 1980 N N . TYR A 1 252 ? 18.896 5.617 -36.852 1.00 84.25 252 TYR A N 1
ATOM 1981 C CA . TYR A 1 252 ? 18.298 5.717 -38.185 1.00 84.25 252 TYR A CA 1
ATOM 1982 C C . TYR A 1 252 ? 18.918 4.647 -39.100 1.00 84.25 252 TYR A C 1
ATOM 1984 O O . TYR A 1 252 ? 20.120 4.404 -38.969 1.00 84.25 252 TYR A O 1
ATOM 1992 N N . PRO A 1 253 ? 18.151 4.012 -40.006 1.00 81.44 253 PRO A N 1
ATOM 1993 C CA . PRO A 1 253 ? 18.717 3.067 -40.964 1.00 81.44 253 PRO A CA 1
ATOM 1994 C C . PRO A 1 253 ? 19.804 3.736 -41.815 1.00 81.44 253 PRO A C 1
ATOM 1996 O O . PRO A 1 253 ? 19.587 4.816 -42.356 1.00 81.44 253 PRO A O 1
ATOM 1999 N N . GLU A 1 254 ? 20.970 3.104 -41.948 1.00 80.12 254 GLU A N 1
ATOM 2000 C CA . GLU A 1 254 ? 22.031 3.602 -42.842 1.00 80.12 254 GLU A 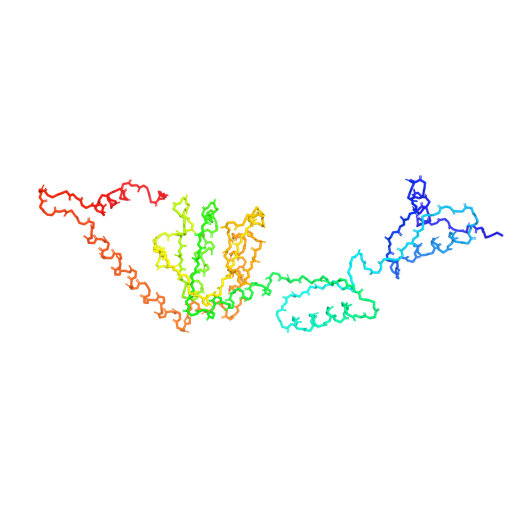CA 1
ATOM 2001 C C . GLU A 1 254 ? 21.632 3.476 -44.323 1.00 80.12 254 GLU A C 1
ATOM 2003 O O . GLU A 1 254 ? 22.077 4.253 -45.166 1.00 80.12 254 GLU A O 1
ATOM 2008 N N . ASP A 1 255 ? 20.754 2.518 -44.627 1.00 81.31 255 ASP A N 1
ATOM 2009 C CA . ASP A 1 255 ? 20.173 2.294 -45.946 1.00 81.31 255 ASP A CA 1
ATOM 2010 C C . ASP A 1 255 ? 18.929 3.173 -46.157 1.00 81.31 255 ASP A C 1
ATOM 2012 O O . ASP A 1 255 ? 17.935 3.070 -45.434 1.00 81.31 255 ASP A O 1
ATOM 2016 N N . THR A 1 256 ? 18.969 4.012 -47.193 1.00 75.06 256 THR A N 1
ATOM 2017 C CA . THR A 1 256 ? 17.898 4.949 -47.564 1.00 75.06 256 THR A CA 1
ATOM 2018 C C . THR A 1 256 ? 16.650 4.270 -48.129 1.00 75.06 256 THR A C 1
ATOM 2020 O O . THR A 1 256 ? 15.621 4.928 -48.287 1.00 75.06 256 THR A O 1
ATOM 2023 N N . THR A 1 257 ? 16.706 2.968 -48.418 1.00 79.56 257 THR A N 1
ATOM 2024 C CA . THR A 1 257 ? 15.551 2.186 -48.885 1.00 79.56 257 THR A CA 1
ATOM 2025 C C . THR A 1 257 ? 14.711 1.604 -47.744 1.00 79.56 257 THR A C 1
ATOM 2027 O O . THR A 1 257 ? 13.565 1.203 -47.954 1.00 79.56 257 THR A O 1
ATOM 2030 N N . SER A 1 258 ? 15.247 1.592 -46.520 1.00 81.62 258 SER A N 1
ATOM 2031 C CA . SER A 1 258 ? 14.595 1.004 -45.351 1.00 81.62 258 SER A CA 1
ATOM 2032 C C . SER A 1 258 ? 13.797 2.039 -44.556 1.00 81.62 258 SER A C 1
ATOM 2034 O O . SER A 1 258 ? 14.257 3.145 -44.281 1.00 81.62 258 SER A O 1
ATOM 2036 N N . SER A 1 259 ? 12.587 1.669 -44.130 1.00 85.75 259 SER A N 1
ATOM 2037 C CA . SER A 1 259 ? 11.782 2.527 -43.251 1.00 85.75 259 SER A CA 1
ATOM 2038 C C . SER A 1 259 ? 12.377 2.590 -41.833 1.00 85.75 259 SER A C 1
ATOM 2040 O O . SER A 1 259 ? 12.884 1.577 -41.344 1.00 85.75 259 SER A O 1
ATOM 2042 N N . PRO A 1 260 ? 12.294 3.737 -41.129 1.00 86.19 260 PRO A N 1
ATOM 2043 C CA . PRO A 1 260 ? 12.772 3.851 -39.753 1.00 86.19 260 PRO A CA 1
ATOM 2044 C C . PRO A 1 260 ? 12.038 2.903 -38.799 1.00 86.19 260 PRO A C 1
ATOM 2046 O O . PRO A 1 260 ? 10.844 2.641 -38.958 1.00 86.19 260 PRO A O 1
ATOM 2049 N N . SER A 1 261 ? 12.737 2.425 -37.766 1.00 89.69 261 SER A N 1
ATOM 2050 C CA . SER A 1 261 ? 12.129 1.570 -36.744 1.00 89.69 261 SER A CA 1
ATOM 2051 C C . SER A 1 261 ? 11.080 2.329 -35.919 1.00 89.69 261 SER A C 1
ATOM 2053 O O . SER A 1 261 ? 11.126 3.554 -35.767 1.00 89.69 261 SER A O 1
ATOM 2055 N N . THR A 1 262 ? 10.150 1.596 -35.305 1.00 89.25 262 THR A N 1
ATOM 2056 C CA . THR A 1 262 ? 9.205 2.175 -34.336 1.00 89.25 262 THR A CA 1
ATOM 2057 C C . THR A 1 262 ? 9.939 2.827 -33.164 1.00 89.25 262 THR A C 1
ATOM 2059 O O . THR A 1 262 ? 9.561 3.914 -32.731 1.00 89.25 262 THR A O 1
ATOM 2062 N N . SER A 1 263 ? 11.037 2.228 -32.696 1.00 89.81 263 SER A N 1
ATOM 2063 C CA . SER A 1 263 ? 11.905 2.805 -31.663 1.00 89.81 263 SER A CA 1
ATOM 2064 C C . SER A 1 263 ? 12.523 4.140 -32.095 1.00 89.81 263 SER A C 1
ATOM 2066 O O . SER A 1 263 ? 12.535 5.082 -31.301 1.00 89.81 263 SER A O 1
ATOM 2068 N N . TYR A 1 264 ? 12.977 4.266 -33.349 1.00 90.25 264 TYR A N 1
ATOM 2069 C CA . TYR A 1 264 ? 13.448 5.542 -33.895 1.00 90.25 264 TYR A CA 1
ATOM 2070 C C . TYR A 1 264 ? 12.335 6.597 -33.852 1.00 90.25 264 TYR A C 1
ATOM 2072 O O . TYR A 1 264 ? 12.549 7.683 -33.310 1.00 90.25 264 TYR A O 1
ATOM 2080 N N . LEU A 1 265 ? 11.133 6.266 -34.335 1.00 90.75 265 LEU A N 1
ATOM 2081 C CA . LEU A 1 265 ? 9.985 7.179 -34.321 1.00 90.75 265 LEU A CA 1
ATOM 2082 C C . LEU A 1 265 ? 9.655 7.663 -32.899 1.00 90.75 265 LEU A C 1
ATOM 2084 O O . LEU A 1 265 ? 9.559 8.869 -32.667 1.00 90.75 265 LEU A O 1
ATOM 2088 N N . TYR A 1 266 ? 9.544 6.746 -31.932 1.00 89.06 266 TYR A N 1
ATOM 2089 C CA . TYR A 1 266 ? 9.286 7.101 -30.533 1.00 89.06 266 TYR A CA 1
ATOM 2090 C C . TYR A 1 266 ? 10.403 7.952 -29.921 1.00 89.06 266 TYR A C 1
ATOM 2092 O O . TYR A 1 266 ? 10.115 8.843 -29.121 1.00 89.06 266 TYR A O 1
ATOM 2100 N N . SER A 1 267 ? 11.663 7.734 -30.310 1.00 89.38 267 SER A N 1
ATOM 2101 C CA . SER A 1 267 ? 12.779 8.566 -29.846 1.00 89.38 267 SER A CA 1
ATOM 2102 C C . SER A 1 267 ? 12.668 10.012 -30.337 1.00 89.38 267 SER A C 1
ATOM 2104 O O . SER A 1 267 ? 12.902 10.939 -29.560 1.00 89.38 267 SER A O 1
ATOM 2106 N N . GLN A 1 268 ? 12.238 10.218 -31.590 1.00 91.31 268 GLN A N 1
ATOM 2107 C CA . GLN A 1 268 ? 12.003 11.556 -32.132 1.00 91.31 268 GLN A CA 1
ATOM 2108 C C . GLN A 1 268 ? 10.811 12.209 -31.440 1.00 91.31 268 GLN A C 1
ATOM 2110 O O . GLN A 1 268 ? 10.941 13.326 -30.946 1.00 91.31 268 GLN A O 1
ATOM 2115 N N . LEU A 1 269 ? 9.688 11.496 -31.304 1.00 90.38 269 LEU A N 1
ATOM 2116 C CA . LEU A 1 269 ? 8.527 11.995 -30.562 1.00 90.38 269 LEU A CA 1
ATOM 2117 C C . LEU A 1 269 ? 8.926 12.440 -29.152 1.00 90.38 269 LEU A C 1
ATOM 2119 O O . LEU A 1 269 ? 8.660 13.575 -28.771 1.00 90.38 269 LEU A O 1
ATOM 2123 N N . ARG A 1 270 ? 9.661 11.608 -28.404 1.00 85.75 270 ARG A N 1
ATOM 2124 C CA . ARG A 1 270 ? 10.104 11.959 -27.048 1.00 85.75 270 ARG A CA 1
ATOM 2125 C C . ARG A 1 270 ? 11.064 13.151 -27.016 1.00 85.75 270 ARG A C 1
ATOM 2127 O O . ARG A 1 270 ? 11.070 13.872 -26.024 1.00 85.75 270 ARG A O 1
ATOM 2134 N N . ARG A 1 271 ? 11.864 13.364 -28.067 1.00 88.50 271 ARG A N 1
ATOM 2135 C CA . ARG A 1 271 ? 12.763 14.523 -28.194 1.00 88.50 271 ARG A CA 1
ATOM 2136 C C . ARG A 1 271 ? 11.998 15.830 -28.406 1.00 88.50 271 ARG A C 1
ATOM 2138 O O . ARG A 1 271 ? 12.433 16.857 -27.894 1.00 88.50 271 ARG A O 1
ATOM 2145 N N . TYR A 1 272 ? 10.904 15.791 -29.164 1.00 92.12 272 TYR A N 1
ATOM 2146 C CA . TYR A 1 272 ? 10.091 16.971 -29.471 1.00 92.12 272 TYR A CA 1
ATOM 2147 C C . TYR A 1 272 ? 8.994 17.241 -28.433 1.00 92.12 272 TYR A C 1
ATOM 2149 O O . TYR A 1 272 ? 8.568 18.384 -28.281 1.00 92.12 272 TYR A O 1
ATOM 2157 N N . CYS A 1 273 ? 8.551 16.222 -27.698 1.00 88.69 273 CYS A N 1
ATOM 2158 C CA . CYS A 1 273 ? 7.604 16.389 -26.603 1.00 88.69 273 CYS A CA 1
ATOM 2159 C C . CYS A 1 273 ? 8.257 17.075 -25.384 1.00 88.69 273 CYS A C 1
ATOM 2161 O O . CYS A 1 273 ? 9.390 16.741 -25.022 1.00 88.69 273 CYS A O 1
ATOM 2163 N N . PRO A 1 274 ? 7.538 17.977 -24.687 1.00 88.62 274 PRO A N 1
ATOM 2164 C CA . PRO A 1 274 ? 7.937 18.470 -23.370 1.00 88.62 274 PRO A CA 1
ATOM 2165 C C . PRO A 1 274 ? 8.286 17.332 -22.400 1.00 88.62 274 PRO A C 1
ATOM 2167 O O . PRO A 1 274 ? 7.683 16.255 -22.445 1.00 88.62 274 PRO A O 1
ATOM 2170 N N . LYS A 1 275 ? 9.253 17.555 -21.500 1.00 77.44 275 LYS A N 1
ATOM 2171 C CA . LYS A 1 275 ? 9.748 16.511 -20.575 1.00 77.44 275 LYS A CA 1
ATOM 2172 C C . LYS A 1 275 ? 8.656 15.942 -19.660 1.00 77.44 275 LYS A C 1
ATOM 2174 O O . LYS A 1 275 ? 8.751 14.785 -19.252 1.00 77.44 275 LYS A O 1
ATOM 2179 N N . ASP A 1 276 ? 7.656 16.755 -19.356 1.00 72.44 276 ASP A N 1
ATOM 2180 C CA . ASP A 1 276 ? 6.485 16.484 -18.525 1.00 72.44 276 ASP A CA 1
ATOM 2181 C C . ASP A 1 276 ? 5.311 15.849 -19.291 1.00 72.44 276 ASP A C 1
ATOM 2183 O O . ASP A 1 276 ? 4.285 15.544 -18.689 1.00 72.44 276 ASP A O 1
ATOM 2187 N N . THR A 1 277 ? 5.468 15.585 -20.594 1.00 72.56 277 THR A N 1
ATOM 2188 C CA . THR A 1 277 ? 4.471 14.849 -21.386 1.00 72.56 277 THR A CA 1
ATOM 2189 C C . THR A 1 277 ? 4.316 13.427 -20.840 1.00 72.56 277 THR A C 1
ATOM 2191 O O . THR A 1 277 ? 5.304 12.675 -20.780 1.00 72.56 277 THR A O 1
ATOM 2194 N N . ILE A 1 278 ? 3.080 13.096 -20.443 1.00 60.41 278 ILE A N 1
ATOM 2195 C CA . ILE A 1 278 ? 2.638 11.780 -19.948 1.00 60.41 278 ILE A CA 1
ATOM 2196 C C . ILE A 1 278 ? 2.456 10.812 -21.113 1.00 60.41 278 ILE A C 1
ATOM 2198 O O . ILE A 1 278 ? 1.803 11.206 -22.103 1.00 60.41 278 ILE A O 1
#

Organism: NCBI:txid47803